Protein AF-A0AAU6MRV4-F1 (afdb_monomer_lite)

Structure (mmCIF, N/CA/C/O backbone):
data_AF-A0AAU6MRV4-F1
#
_entry.id   AF-A0AAU6MRV4-F1
#
loop_
_atom_site.group_PDB
_atom_site.id
_atom_site.type_symbol
_atom_site.label_atom_id
_atom_site.label_alt_id
_atom_site.label_comp_id
_atom_site.label_asym_id
_atom_site.label_entity_id
_atom_site.label_seq_id
_atom_site.pdbx_PDB_ins_code
_atom_site.Cartn_x
_atom_site.Cartn_y
_atom_site.Cartn_z
_atom_site.occupancy
_atom_site.B_iso_or_equiv
_atom_site.auth_seq_id
_atom_site.auth_comp_id
_atom_site.auth_asym_id
_atom_site.auth_atom_id
_atom_site.pdbx_PDB_model_num
ATOM 1 N N . MET A 1 1 ? -12.675 28.763 -22.706 1.00 46.94 1 MET A N 1
ATOM 2 C CA . MET A 1 1 ? -12.329 28.474 -24.109 1.00 46.94 1 MET A CA 1
ATOM 3 C C . MET A 1 1 ? -10.837 28.223 -24.123 1.00 46.94 1 MET A C 1
ATOM 5 O O . MET A 1 1 ? -10.094 29.161 -23.881 1.00 46.94 1 MET A O 1
ATOM 9 N N . LEU A 1 2 ? -10.417 26.966 -24.252 1.00 52.88 2 LEU A N 1
ATOM 10 C CA . LEU A 1 2 ? -9.002 26.625 -24.400 1.00 52.88 2 LEU A CA 1
ATOM 11 C C . LEU A 1 2 ? -8.751 26.420 -25.891 1.00 52.88 2 LEU A C 1
ATOM 13 O O . LEU A 1 2 ? -9.388 25.565 -26.510 1.00 52.88 2 LEU A O 1
ATOM 17 N N . VAL A 1 3 ? -7.886 27.256 -26.455 1.00 47.47 3 VAL A N 1
ATOM 18 C CA . VAL A 1 3 ? -7.463 27.164 -27.852 1.00 47.47 3 VAL A CA 1
ATOM 19 C C . VAL A 1 3 ? -6.048 26.619 -27.845 1.00 47.47 3 VAL A C 1
ATOM 21 O O . VAL A 1 3 ? -5.133 27.267 -27.344 1.00 47.47 3 VAL A O 1
ATOM 24 N N . GLU A 1 4 ? -5.883 25.417 -28.380 1.00 46.31 4 GLU A N 1
ATOM 25 C CA . GLU A 1 4 ? -4.567 24.845 -28.631 1.00 46.31 4 GLU A CA 1
ATOM 26 C C . GLU A 1 4 ? -4.216 25.108 -30.100 1.00 46.31 4 GLU A C 1
ATOM 28 O O . GLU A 1 4 ? -4.934 24.677 -31.010 1.00 46.31 4 GLU A O 1
ATOM 33 N N . GLN A 1 5 ? -3.140 25.864 -30.336 1.00 45.41 5 GLN A N 1
ATOM 34 C CA . GLN A 1 5 ? -2.561 26.023 -31.668 1.00 45.41 5 GLN A CA 1
ATOM 35 C C . GLN A 1 5 ? -1.514 24.938 -31.886 1.00 45.41 5 GLN A C 1
ATOM 37 O O . GLN A 1 5 ? -0.491 24.884 -31.205 1.00 45.41 5 GLN A O 1
ATOM 42 N N . THR A 1 6 ? -1.779 24.073 -32.858 1.00 56.31 6 THR A N 1
ATOM 43 C CA . THR A 1 6 ? -0.799 23.095 -33.334 1.00 56.31 6 THR A CA 1
ATOM 44 C C . THR A 1 6 ? 0.166 23.765 -34.318 1.00 56.31 6 THR A C 1
ATOM 46 O O . THR A 1 6 ? -0.200 24.744 -34.971 1.00 56.31 6 THR A O 1
ATOM 49 N N . ARG A 1 7 ? 1.408 23.260 -34.423 1.00 56.44 7 ARG A N 1
ATOM 50 C CA . ARG A 1 7 ? 2.467 23.828 -35.291 1.00 56.44 7 ARG A CA 1
ATOM 51 C C . ARG A 1 7 ? 2.079 23.926 -36.776 1.00 56.44 7 ARG A C 1
ATOM 53 O O . ARG A 1 7 ? 2.683 24.722 -37.482 1.00 56.44 7 ARG A O 1
ATOM 60 N N . ASP A 1 8 ? 1.039 23.208 -37.197 1.00 62.41 8 ASP A N 1
ATOM 61 C CA . ASP A 1 8 ? 0.511 23.201 -38.568 1.00 62.41 8 ASP A CA 1
ATOM 62 C C . ASP A 1 8 ? -0.623 24.226 -38.797 1.00 62.41 8 ASP A C 1
ATOM 64 O O . ASP A 1 8 ? -1.312 24.191 -39.812 1.00 62.41 8 ASP A O 1
ATOM 68 N N . GLY A 1 9 ? -0.864 25.144 -37.852 1.00 51.62 9 GLY A N 1
ATOM 69 C CA . GLY A 1 9 ? -1.835 26.238 -38.003 1.00 51.62 9 GLY A CA 1
ATOM 70 C C . GLY A 1 9 ? -3.298 25.857 -37.745 1.00 51.62 9 GLY A C 1
ATOM 71 O O . GLY A 1 9 ? -4.157 26.734 -37.657 1.00 51.62 9 GLY A O 1
ATOM 72 N N . THR A 1 10 ? -3.609 24.576 -37.539 1.00 50.84 10 THR A N 1
ATOM 73 C CA . THR A 1 10 ? -4.948 24.134 -37.126 1.00 50.84 10 THR A CA 1
ATOM 74 C C . THR A 1 10 ? -5.239 24.503 -35.669 1.00 50.84 10 THR A C 1
ATOM 76 O O . THR A 1 10 ? -4.602 23.989 -34.742 1.00 50.84 10 THR A O 1
ATOM 79 N N . GLN A 1 11 ? -6.234 25.374 -35.463 1.00 48.72 11 GLN A N 1
ATOM 80 C CA . GLN A 1 11 ? -6.797 25.684 -34.147 1.00 48.72 11 GLN A CA 1
ATOM 81 C C . GLN A 1 11 ? -7.823 24.622 -33.749 1.00 48.72 11 GLN A C 1
ATOM 83 O O . GLN A 1 11 ? -8.845 24.448 -34.414 1.00 48.72 11 GLN A O 1
ATOM 88 N N . ARG A 1 12 ? -7.569 23.923 -32.638 1.00 52.72 12 ARG A N 1
ATOM 89 C CA . ARG A 1 12 ? -8.570 23.064 -31.995 1.00 52.72 12 ARG A CA 1
ATOM 90 C C . ARG A 1 12 ? -9.149 23.791 -30.790 1.00 52.72 12 ARG A C 1
ATOM 92 O O . ARG A 1 12 ? -8.435 24.114 -29.841 1.00 52.72 12 ARG A O 1
ATOM 99 N N . THR A 1 13 ? -10.453 24.039 -30.843 1.00 51.22 13 THR A N 1
ATOM 100 C CA . THR A 1 13 ? -11.193 24.686 -29.757 1.00 51.22 13 THR A CA 1
ATOM 101 C C . THR A 1 13 ? -11.865 23.624 -28.908 1.00 51.22 13 THR A C 1
ATOM 103 O O . THR A 1 13 ? -12.789 22.946 -29.359 1.00 51.22 13 THR A O 1
ATOM 106 N N . TRP A 1 14 ? -11.415 23.498 -27.663 1.00 53.81 14 TRP A N 1
ATOM 107 C CA . TRP A 1 14 ? -12.009 22.578 -26.702 1.00 53.81 14 TRP A CA 1
ATOM 108 C C . TRP A 1 14 ? -12.974 23.322 -25.782 1.00 53.81 14 TRP A C 1
ATOM 110 O O . TRP A 1 14 ? -12.649 24.354 -25.178 1.00 53.81 14 TRP A O 1
ATOM 120 N N . TRP A 1 15 ? -14.179 22.768 -25.659 1.00 56.88 15 TRP A N 1
ATOM 121 C CA . TRP A 1 15 ? -15.221 23.272 -24.776 1.00 56.88 15 TRP A CA 1
ATOM 122 C C . TRP A 1 15 ? -15.292 22.393 -23.535 1.00 56.88 15 TRP A C 1
ATOM 124 O O . TRP A 1 15 ? -15.633 21.215 -23.603 1.00 56.88 15 TRP A O 1
ATOM 134 N N . LEU A 1 16 ? -14.960 22.978 -22.387 1.00 68.56 16 LEU A N 1
ATOM 135 C CA . LEU A 1 16 ? -15.128 22.337 -21.089 1.00 68.56 16 LEU A CA 1
ATOM 136 C C . LEU A 1 16 ? -16.469 22.763 -20.479 1.00 68.56 16 LEU A C 1
ATOM 138 O O . LEU A 1 16 ? -16.817 23.949 -20.548 1.00 68.56 16 LEU A O 1
ATOM 142 N N . PRO A 1 17 ? -17.213 21.843 -19.835 1.00 78.75 17 PRO A N 1
ATOM 143 C CA . PRO A 1 17 ? -18.402 22.206 -19.077 1.00 78.75 17 PRO A CA 1
ATOM 144 C C . PRO A 1 17 ? -18.075 23.289 -18.043 1.00 78.75 17 PRO A C 1
ATOM 146 O O . PRO A 1 17 ? -17.062 23.211 -17.348 1.00 78.75 17 PRO A O 1
ATOM 149 N N . ARG A 1 18 ? -18.950 24.291 -17.887 1.00 54.00 18 ARG A N 1
ATOM 150 C CA . ARG A 1 18 ? -18.700 25.456 -17.006 1.00 54.00 18 ARG A CA 1
ATOM 151 C C . ARG A 1 18 ? -18.408 25.071 -15.552 1.00 54.00 18 ARG A C 1
ATOM 153 O O . ARG A 1 18 ? -17.734 25.811 -14.846 1.00 54.00 18 ARG A O 1
ATOM 160 N N . ALA A 1 19 ? -18.919 23.930 -15.093 1.00 58.75 19 ALA A N 1
ATOM 161 C CA . ALA A 1 19 ? -18.609 23.393 -13.770 1.00 58.75 19 ALA A CA 1
ATOM 162 C C . ALA A 1 19 ? -17.137 22.963 -13.640 1.00 58.75 19 ALA A C 1
ATOM 164 O O . ALA A 1 19 ? -16.516 23.237 -12.620 1.00 58.75 19 ALA A O 1
ATOM 165 N N . VAL A 1 20 ? -16.569 22.360 -14.687 1.00 66.50 20 VAL A N 1
ATOM 166 C CA . VAL A 1 20 ? -15.160 21.941 -14.726 1.00 66.50 20 VAL A CA 1
ATOM 167 C C . VAL A 1 20 ? -14.243 23.157 -14.798 1.00 66.50 20 VAL A C 1
ATOM 169 O O . VAL A 1 20 ? -13.264 23.211 -14.068 1.00 66.50 20 VAL A O 1
ATOM 172 N N . VAL A 1 21 ? -14.596 24.166 -15.601 1.00 67.94 21 VAL A N 1
ATOM 173 C CA . VAL A 1 21 ? -13.842 25.433 -15.661 1.00 67.94 21 VAL A CA 1
ATOM 174 C C . VAL A 1 21 ? -13.798 26.100 -14.285 1.00 67.94 21 VAL A C 1
ATOM 176 O O . VAL A 1 21 ? -12.722 26.386 -13.781 1.00 67.94 21 VAL A O 1
ATOM 179 N N . ARG A 1 22 ? -14.950 26.225 -13.613 1.00 61.44 22 ARG A N 1
ATOM 180 C CA . ARG A 1 22 ? -15.014 26.783 -12.253 1.00 61.44 22 ARG A CA 1
ATOM 181 C C . ARG A 1 22 ? -14.191 25.990 -11.238 1.00 61.44 22 ARG A C 1
ATOM 183 O O . ARG A 1 22 ? -13.602 26.582 -10.343 1.00 61.44 22 ARG A O 1
ATOM 190 N N . LEU A 1 23 ? -14.152 24.664 -11.361 1.00 71.44 23 LEU A N 1
ATOM 191 C CA . LEU A 1 23 ? -13.337 23.815 -10.492 1.00 71.44 23 LEU A CA 1
ATOM 192 C C . LEU A 1 23 ? -11.835 24.076 -10.696 1.00 71.44 23 LEU A C 1
ATOM 194 O O . LEU A 1 23 ? -11.097 24.158 -9.716 1.00 71.44 23 LEU A O 1
ATOM 198 N N . LEU A 1 24 ? -11.397 24.224 -11.950 1.00 71.75 24 LEU A N 1
ATOM 199 C CA . LEU A 1 24 ? -10.005 24.523 -12.295 1.00 71.75 24 LEU A CA 1
ATOM 200 C C . LEU A 1 24 ? -9.603 25.932 -11.838 1.00 71.75 24 LEU A C 1
ATOM 202 O O . LEU A 1 24 ? -8.571 26.071 -11.188 1.00 71.75 24 LEU A O 1
ATOM 206 N N . ASP A 1 25 ? -10.458 26.934 -12.055 1.00 65.88 25 ASP A N 1
ATOM 207 C CA . ASP A 1 25 ? -10.216 28.312 -11.604 1.00 65.88 25 ASP A CA 1
ATOM 208 C C . ASP A 1 25 ? -10.060 28.381 -10.077 1.00 65.88 25 ASP A C 1
ATOM 210 O O . ASP A 1 25 ? -9.162 29.042 -9.555 1.00 65.88 25 ASP A O 1
ATOM 214 N N . VAL A 1 26 ? -10.911 27.662 -9.334 1.00 67.25 26 VAL A N 1
ATOM 215 C CA . VAL A 1 26 ? -10.835 27.593 -7.865 1.00 67.25 26 VAL A CA 1
ATOM 216 C C . VAL A 1 26 ? -9.550 26.899 -7.403 1.00 67.25 26 VAL A C 1
ATOM 218 O O . VAL A 1 26 ? -8.965 27.314 -6.397 1.00 67.25 26 VAL A O 1
ATOM 221 N N . ALA A 1 27 ? -9.093 25.871 -8.122 1.00 62.59 27 ALA A N 1
ATOM 222 C CA . ALA A 1 27 ? -7.846 25.175 -7.821 1.00 62.59 27 ALA A CA 1
ATOM 223 C C . ALA A 1 27 ? -6.619 26.077 -8.047 1.00 62.59 27 ALA A C 1
ATOM 225 O O . ALA A 1 27 ? -5.780 26.190 -7.153 1.00 62.59 27 ALA A O 1
ATOM 226 N N . GLU A 1 28 ? -6.558 26.793 -9.172 1.00 64.06 28 GLU A N 1
ATOM 227 C CA . GLU A 1 28 ? -5.480 27.743 -9.486 1.00 64.06 28 GLU A CA 1
ATOM 228 C C . GLU A 1 28 ? -5.444 28.917 -8.487 1.00 64.06 28 GLU A C 1
ATOM 230 O O . GLU A 1 28 ? -4.381 29.328 -8.000 1.00 64.06 28 GLU A O 1
ATOM 235 N N . HIS A 1 29 ? -6.618 29.416 -8.082 1.00 50.03 29 HIS A N 1
ATOM 236 C CA . HIS A 1 29 ? -6.728 30.440 -7.039 1.00 50.03 29 HIS A CA 1
ATOM 237 C C . HIS A 1 29 ? -6.273 29.943 -5.663 1.00 50.03 29 HIS A C 1
ATOM 239 O O . HIS A 1 29 ? -5.751 30.717 -4.852 1.00 50.03 29 HIS A O 1
ATOM 245 N N . ALA A 1 30 ? -6.498 28.667 -5.349 1.00 57.00 30 ALA A N 1
ATOM 246 C CA . ALA A 1 30 ? -5.968 28.068 -4.136 1.00 57.00 30 ALA A CA 1
ATOM 247 C C . ALA A 1 30 ? -4.438 27.997 -4.215 1.00 57.00 30 ALA A C 1
ATOM 249 O O . ALA A 1 30 ? -3.774 28.552 -3.346 1.00 57.00 30 ALA A O 1
ATOM 250 N N . GLU A 1 31 ? -3.873 27.439 -5.281 1.00 60.38 31 GLU A N 1
ATOM 251 C CA . GLU A 1 31 ? -2.421 27.301 -5.453 1.00 60.38 31 GLU A CA 1
ATOM 252 C C . GLU A 1 31 ? -1.680 28.648 -5.364 1.00 60.38 31 GLU A C 1
ATOM 254 O O . GLU A 1 31 ? -0.710 28.792 -4.614 1.00 60.38 31 GLU A O 1
ATOM 259 N N . THR A 1 32 ? -2.211 29.689 -6.007 1.00 55.88 32 THR A N 1
ATOM 260 C CA . THR A 1 32 ? -1.638 31.044 -5.955 1.00 55.88 32 THR A CA 1
ATOM 261 C C . THR A 1 32 ? -1.618 31.619 -4.534 1.00 55.88 32 THR A C 1
ATOM 263 O O . THR A 1 32 ? -0.639 32.252 -4.123 1.00 55.88 32 THR A O 1
ATOM 266 N N . ARG A 1 33 ? -2.678 31.393 -3.745 1.00 57.34 33 ARG A N 1
ATOM 267 C CA . ARG A 1 33 ? -2.730 31.838 -2.341 1.00 57.34 33 ARG A CA 1
ATOM 268 C C . ARG A 1 33 ? -1.716 31.101 -1.473 1.00 57.34 33 ARG A C 1
ATOM 270 O O . ARG A 1 33 ? -1.087 31.727 -0.622 1.00 57.34 33 ARG A O 1
ATOM 277 N N . TRP A 1 34 ? -1.522 29.807 -1.712 1.00 53.44 34 TRP A N 1
ATOM 278 C CA . TRP A 1 34 ? -0.545 28.999 -0.983 1.00 53.44 34 TRP A CA 1
ATOM 279 C C . TRP A 1 34 ? 0.890 29.451 -1.270 1.00 53.44 34 TRP A C 1
ATOM 281 O O . TRP A 1 34 ? 1.667 29.641 -0.336 1.00 53.44 34 TRP A O 1
ATOM 291 N N . LEU A 1 35 ? 1.222 29.726 -2.534 1.00 57.12 35 LEU A N 1
ATOM 292 C CA . LEU A 1 35 ? 2.545 30.227 -2.919 1.00 57.12 35 LEU A CA 1
ATOM 293 C C . LEU A 1 35 ? 2.846 31.613 -2.332 1.00 57.12 35 LEU A C 1
ATOM 295 O O . LEU A 1 35 ? 3.975 31.872 -1.916 1.00 57.12 35 LEU A O 1
ATOM 299 N N . ARG A 1 36 ? 1.848 32.502 -2.252 1.00 53.56 36 ARG A N 1
ATOM 300 C CA . ARG A 1 36 ? 2.008 33.813 -1.599 1.00 53.56 36 ARG A CA 1
ATOM 301 C C . ARG A 1 36 ? 2.220 33.676 -0.092 1.00 53.56 36 ARG A C 1
ATOM 303 O O . ARG A 1 36 ? 3.123 34.316 0.435 1.00 53.56 36 ARG A O 1
ATOM 310 N N . ALA A 1 37 ? 1.453 32.810 0.573 1.00 54.47 37 ALA A N 1
ATOM 311 C CA . ALA A 1 37 ? 1.588 32.549 2.008 1.00 54.47 37 ALA A CA 1
ATOM 312 C C . ALA A 1 37 ? 2.931 31.891 2.378 1.00 54.47 37 ALA A C 1
ATOM 314 O O . ALA A 1 37 ? 3.476 32.148 3.451 1.00 54.47 37 ALA A O 1
ATOM 315 N N . ALA A 1 38 ? 3.488 31.058 1.495 1.00 51.91 38 ALA A N 1
ATOM 316 C CA . ALA A 1 38 ? 4.811 30.468 1.682 1.00 51.91 38 ALA A CA 1
ATOM 317 C C . ALA A 1 38 ? 5.929 31.525 1.611 1.00 51.91 38 ALA A C 1
ATOM 319 O O . ALA A 1 38 ? 6.829 31.523 2.451 1.00 51.91 38 ALA A O 1
ATOM 320 N N . ARG A 1 39 ? 5.839 32.476 0.669 1.00 51.34 39 ARG A N 1
ATOM 321 C CA . ARG A 1 39 ? 6.825 33.564 0.529 1.00 51.34 39 ARG A CA 1
ATOM 322 C C . ARG A 1 39 ? 6.802 34.541 1.703 1.00 51.34 39 ARG A C 1
ATOM 324 O O . ARG A 1 39 ? 7.863 34.959 2.154 1.00 51.34 39 ARG A O 1
ATOM 331 N N . THR A 1 40 ? 5.627 34.873 2.243 1.00 49.62 40 THR A N 1
ATOM 332 C CA . THR A 1 40 ? 5.535 35.735 3.436 1.00 49.62 40 THR A CA 1
ATOM 333 C C . THR A 1 40 ? 6.107 35.075 4.689 1.00 49.62 40 THR A C 1
ATOM 335 O O . THR A 1 40 ? 6.695 35.772 5.507 1.00 49.62 40 THR A O 1
ATOM 338 N N . ARG A 1 41 ? 6.031 33.743 4.825 1.00 48.81 41 ARG A N 1
ATOM 339 C CA . ARG A 1 41 ? 6.667 33.017 5.943 1.00 48.81 41 ARG A CA 1
ATOM 340 C C . ARG A 1 41 ? 8.195 32.983 5.859 1.00 48.81 41 ARG A C 1
ATOM 342 O O . ARG A 1 41 ? 8.848 32.998 6.894 1.00 48.81 41 ARG A O 1
ATOM 349 N N . GLN A 1 42 ? 8.767 32.976 4.654 1.00 45.28 42 GLN A N 1
ATOM 350 C CA . GLN A 1 42 ? 10.222 33.031 4.452 1.00 45.28 42 GLN A CA 1
ATOM 351 C C . GLN A 1 42 ? 10.822 34.401 4.804 1.00 45.28 42 GLN A C 1
ATOM 353 O O . GLN A 1 42 ? 11.946 34.462 5.293 1.00 45.28 42 GLN A O 1
ATOM 358 N N . ALA A 1 43 ? 10.068 35.489 4.622 1.00 43.59 43 ALA A N 1
ATOM 359 C CA . ALA A 1 43 ? 10.516 36.838 4.973 1.00 43.59 43 ALA A CA 1
ATOM 360 C C . ALA A 1 43 ? 10.565 37.092 6.495 1.00 43.59 43 ALA A C 1
ATOM 362 O O . ALA A 1 43 ? 11.327 37.938 6.950 1.00 43.59 43 ALA A O 1
ATOM 363 N N . SER A 1 44 ? 9.786 36.351 7.292 1.00 43.12 44 SER A N 1
ATOM 364 C CA . SER A 1 44 ? 9.715 36.523 8.753 1.00 43.12 44 SER A CA 1
ATOM 365 C C . SER A 1 44 ? 10.745 35.702 9.546 1.00 43.12 44 SER A C 1
ATOM 367 O O . SER A 1 44 ? 10.812 35.848 10.760 1.00 43.12 44 SER A O 1
ATOM 369 N N . ALA A 1 45 ? 11.538 34.844 8.892 1.00 43.31 45 ALA A N 1
ATOM 370 C CA . ALA A 1 45 ? 12.462 33.908 9.548 1.00 43.31 45 ALA A CA 1
ATOM 371 C C . ALA A 1 45 ? 13.919 34.411 9.666 1.00 43.31 45 ALA A C 1
ATOM 373 O O . ALA A 1 45 ? 14.778 33.678 10.148 1.00 43.31 45 ALA A O 1
ATOM 374 N N . VAL A 1 46 ? 14.217 35.644 9.239 1.00 37.94 46 VAL A N 1
ATOM 375 C CA . VAL A 1 46 ? 15.575 36.226 9.260 1.00 37.94 46 VAL A CA 1
ATOM 376 C C . VAL A 1 46 ? 15.682 37.304 10.339 1.00 37.94 46 VAL A C 1
ATOM 378 O O . VAL A 1 46 ? 16.015 38.438 10.038 1.00 37.94 46 VAL A O 1
ATOM 381 N N . VAL A 1 47 ? 15.380 36.991 11.601 1.00 38.34 47 VAL A N 1
ATOM 382 C CA . VAL A 1 47 ? 15.872 37.785 12.743 1.00 38.34 47 VAL A CA 1
ATOM 383 C C . VAL A 1 47 ? 16.041 36.865 13.958 1.00 38.34 47 VAL A C 1
ATOM 385 O O . VAL A 1 47 ? 15.094 36.202 14.376 1.00 38.34 47 VAL A O 1
ATOM 388 N N . THR A 1 48 ? 17.237 36.926 14.556 1.00 31.12 48 THR A N 1
ATOM 389 C CA . THR A 1 48 ? 17.666 36.470 15.901 1.00 31.12 48 THR A CA 1
ATOM 390 C C . THR A 1 48 ? 18.109 35.009 16.129 1.00 31.12 48 THR A C 1
ATOM 392 O O . THR A 1 48 ? 17.324 34.133 16.472 1.00 31.12 48 THR A O 1
ATOM 395 N N . GLU A 1 49 ? 19.432 34.812 16.071 1.00 32.16 49 GLU A N 1
ATOM 396 C CA . GLU A 1 49 ? 20.250 34.024 17.027 1.00 32.16 49 GLU A CA 1
ATOM 397 C C . GLU A 1 49 ? 20.951 35.034 17.995 1.00 32.16 49 GLU A C 1
ATOM 399 O O . GLU A 1 49 ? 20.867 36.226 17.667 1.00 32.16 49 GLU A O 1
ATOM 404 N N . PRO A 1 50 ? 21.671 34.699 19.111 1.00 38.31 50 PRO A N 1
ATOM 405 C CA . PRO A 1 50 ? 22.376 33.445 19.481 1.00 38.31 50 PRO A CA 1
ATOM 406 C C . PRO A 1 50 ? 22.308 33.127 21.030 1.00 38.31 50 PRO A C 1
ATOM 408 O O . PRO A 1 50 ? 21.317 33.491 21.658 1.00 38.31 50 PRO A O 1
ATOM 411 N N . PRO A 1 51 ? 23.319 32.532 21.724 1.00 43.72 51 PRO A N 1
ATOM 412 C CA . PRO A 1 51 ? 23.624 31.092 21.849 1.00 43.72 51 PRO A CA 1
ATOM 413 C C . PRO A 1 51 ? 23.785 30.614 23.326 1.00 43.72 51 PRO A C 1
ATOM 415 O O . PRO A 1 51 ? 23.791 31.437 24.237 1.00 43.72 51 PRO A O 1
ATOM 418 N N . SER A 1 52 ? 24.002 29.302 23.574 1.00 29.00 52 SER A N 1
ATOM 419 C CA . SER A 1 52 ? 25.024 28.750 24.517 1.00 29.00 52 SER A CA 1
ATOM 420 C C . SER A 1 52 ? 24.894 27.230 24.782 1.00 29.00 52 SER A C 1
ATOM 422 O O . SER A 1 52 ? 23.854 26.725 25.191 1.00 29.00 52 SER A O 1
ATOM 424 N N . ARG A 1 53 ? 26.014 26.511 24.637 1.00 28.20 53 ARG A N 1
ATOM 425 C CA . ARG A 1 53 ? 26.400 25.243 25.314 1.00 28.20 53 ARG A CA 1
ATOM 426 C C . ARG A 1 53 ? 27.665 25.558 26.162 1.00 28.20 53 ARG A C 1
ATOM 428 O O . ARG A 1 53 ? 28.167 26.666 25.972 1.00 28.20 53 ARG A O 1
ATOM 435 N N . PRO A 1 54 ? 28.291 24.661 26.975 1.00 45.50 54 PRO A N 1
ATOM 436 C CA . PRO A 1 54 ? 28.022 23.232 27.272 1.00 45.50 54 PRO A CA 1
ATOM 437 C C . PRO A 1 54 ? 28.184 22.817 28.770 1.00 45.50 54 PRO A C 1
ATOM 439 O O . PRO A 1 54 ? 28.819 23.523 29.547 1.00 45.50 54 PRO A O 1
ATOM 442 N N . ARG A 1 55 ? 27.797 21.580 29.150 1.00 26.42 55 ARG A N 1
ATOM 443 C CA . ARG A 1 55 ? 28.684 20.697 29.955 1.00 26.42 55 ARG A CA 1
ATOM 444 C C . ARG A 1 55 ? 28.262 19.220 29.970 1.00 26.42 55 ARG A C 1
ATOM 446 O O . ARG A 1 55 ? 27.084 18.895 29.995 1.00 26.42 55 ARG A O 1
ATOM 453 N N . GLN A 1 56 ? 29.280 18.361 29.936 1.00 32.41 56 GLN A N 1
ATOM 454 C CA . GLN A 1 56 ? 29.261 16.895 29.986 1.00 32.41 56 GLN A CA 1
ATOM 455 C C . GLN A 1 56 ? 29.166 16.360 31.426 1.00 32.41 56 GLN A C 1
ATOM 457 O O . GLN A 1 56 ? 29.712 16.985 32.334 1.00 32.41 56 GLN A O 1
ATOM 462 N N . ALA A 1 57 ? 28.639 15.140 31.591 1.00 28.02 57 ALA A N 1
ATOM 463 C CA . ALA A 1 57 ? 29.104 14.165 32.585 1.00 28.02 57 ALA A CA 1
ATOM 464 C C . ALA A 1 57 ? 28.821 12.729 32.090 1.00 28.02 57 ALA A C 1
ATOM 466 O O . ALA A 1 57 ? 27.790 12.479 31.469 1.00 28.02 57 ALA A O 1
ATOM 467 N N . ARG A 1 58 ? 29.792 11.836 32.315 1.00 31.23 58 ARG A N 1
ATOM 468 C CA . ARG A 1 58 ? 29.867 10.428 31.890 1.00 31.23 58 ARG A CA 1
ATOM 469 C C . ARG A 1 58 ? 29.225 9.465 32.904 1.00 31.23 58 ARG A C 1
ATOM 471 O O . ARG A 1 58 ? 29.169 9.766 34.089 1.00 31.23 58 ARG A O 1
ATOM 478 N N . ASP A 1 59 ? 28.835 8.317 32.352 1.00 33.94 59 ASP A N 1
ATOM 479 C CA . ASP A 1 59 ? 28.452 6.994 32.877 1.00 33.94 59 ASP A CA 1
ATOM 480 C C . ASP A 1 59 ? 28.830 6.596 34.319 1.00 33.94 59 ASP A C 1
ATOM 482 O O . ASP A 1 59 ? 29.972 6.783 34.734 1.00 33.94 59 ASP A O 1
ATOM 486 N N . ALA A 1 60 ? 27.913 5.885 35.001 1.00 29.94 60 ALA A N 1
ATOM 487 C CA . ALA A 1 60 ? 28.101 4.487 35.438 1.00 29.94 60 ALA A CA 1
ATOM 488 C C . ALA A 1 60 ? 26.871 3.920 36.193 1.00 29.94 60 ALA A C 1
ATOM 490 O O . ALA A 1 60 ? 26.447 4.461 37.206 1.00 29.94 60 ALA A O 1
ATOM 491 N N . ASP A 1 61 ? 26.401 2.775 35.688 1.00 29.55 61 ASP A N 1
ATOM 492 C CA . ASP A 1 61 ? 25.925 1.573 36.395 1.00 29.55 61 ASP A CA 1
ATOM 493 C C . ASP A 1 61 ? 24.629 1.550 37.244 1.00 29.55 61 ASP A C 1
ATOM 495 O O . ASP A 1 61 ? 24.301 2.435 38.026 1.00 29.55 61 ASP A O 1
ATOM 499 N N . GLY A 1 62 ? 23.948 0.402 37.132 1.00 29.66 62 GLY A N 1
ATOM 500 C CA . GLY A 1 62 ? 23.064 -0.148 38.155 1.00 29.66 62 GLY A CA 1
ATOM 501 C C . GLY A 1 62 ? 21.589 0.252 38.097 1.00 29.66 62 GLY A C 1
ATOM 502 O O . GLY A 1 62 ? 21.192 1.280 38.631 1.00 29.66 62 GLY A O 1
ATOM 503 N N . ARG A 1 63 ? 20.733 -0.655 37.601 1.00 33.19 63 ARG A N 1
ATOM 504 C CA . ARG A 1 63 ? 19.790 -1.428 38.448 1.00 33.19 63 ARG A CA 1
ATOM 505 C C . ARG A 1 63 ? 18.754 -2.154 37.586 1.00 33.19 63 ARG A C 1
ATOM 507 O O . ARG A 1 63 ? 17.882 -1.547 36.972 1.00 33.19 63 ARG A O 1
ATOM 514 N N . ARG A 1 64 ? 18.834 -3.490 37.605 1.00 39.88 64 ARG A N 1
ATOM 515 C CA . ARG A 1 64 ? 17.758 -4.405 37.203 1.00 39.88 64 ARG A CA 1
ATOM 516 C C . ARG A 1 64 ? 16.456 -3.995 37.894 1.00 39.88 64 ARG A C 1
ATOM 518 O O . ARG A 1 64 ? 16.370 -4.052 39.119 1.00 39.88 64 ARG A O 1
ATOM 525 N N . THR A 1 65 ? 15.444 -3.639 37.118 1.00 31.27 65 THR A N 1
ATOM 526 C CA . THR A 1 65 ? 14.068 -3.508 37.591 1.00 31.27 65 THR A CA 1
ATOM 527 C C . THR A 1 65 ? 13.365 -4.849 37.428 1.00 31.27 65 THR A C 1
ATOM 529 O O . THR A 1 65 ? 12.838 -5.190 36.374 1.00 31.27 65 THR A O 1
ATOM 532 N N . THR A 1 66 ? 13.366 -5.631 38.505 1.00 42.19 66 THR A N 1
ATOM 533 C CA . THR A 1 66 ? 12.275 -6.561 38.786 1.00 42.19 66 THR A CA 1
ATOM 534 C C . THR A 1 66 ? 11.008 -5.737 38.997 1.00 42.19 66 THR A C 1
ATOM 536 O O . THR A 1 66 ? 11.000 -4.780 39.772 1.00 42.19 66 THR A O 1
ATOM 539 N N . SER A 1 67 ? 9.927 -6.071 38.301 1.00 39.66 67 SER A N 1
ATOM 540 C CA . SER A 1 67 ? 8.590 -5.588 38.646 1.00 39.66 67 SER A CA 1
ATOM 541 C C . SER A 1 67 ? 7.533 -6.612 38.232 1.00 39.66 67 SER A C 1
ATOM 543 O O . SER A 1 67 ? 7.773 -7.387 37.307 1.00 39.66 67 SER A O 1
ATOM 545 N N . PRO A 1 68 ? 6.428 -6.676 38.990 1.00 45.59 68 PRO A N 1
ATOM 546 C CA . PRO A 1 68 ? 5.743 -7.921 39.308 1.00 45.59 68 PRO A CA 1
ATOM 547 C C . PRO A 1 68 ? 4.697 -8.297 38.258 1.00 45.59 68 PRO A C 1
ATOM 549 O O . PRO A 1 68 ? 4.063 -7.431 37.654 1.00 45.59 68 PRO A O 1
ATOM 552 N N . GLU A 1 69 ? 4.496 -9.603 38.082 1.00 42.34 69 GLU A N 1
ATOM 553 C CA . GLU A 1 69 ? 3.372 -10.187 37.350 1.00 42.34 69 GLU A CA 1
ATOM 554 C C . GLU A 1 69 ? 2.051 -9.748 37.995 1.00 42.34 69 GLU A C 1
ATOM 556 O O . GLU A 1 69 ? 1.560 -10.334 38.957 1.00 42.34 69 GLU A O 1
ATOM 561 N N . GLY A 1 70 ? 1.478 -8.669 37.464 1.00 36.81 70 GLY A N 1
ATOM 562 C CA . GLY A 1 70 ? 0.047 -8.419 37.563 1.00 36.81 70 GLY A CA 1
ATOM 563 C C . GLY A 1 70 ? -0.707 -9.387 36.644 1.00 36.81 70 GLY A C 1
ATOM 564 O O . GLY A 1 70 ? -0.133 -9.853 35.655 1.00 36.81 70 GLY A O 1
ATOM 565 N N . PRO A 1 71 ? -1.985 -9.692 36.933 1.00 42.34 71 PRO A N 1
ATOM 566 C CA . PRO A 1 71 ? -2.779 -10.586 36.103 1.00 42.34 71 PRO A CA 1
ATOM 567 C C . PRO A 1 71 ? -2.769 -10.051 34.672 1.00 42.34 71 PRO A C 1
ATOM 569 O O . PRO A 1 71 ? -3.139 -8.899 34.428 1.00 42.34 71 PRO A O 1
ATOM 572 N N . THR A 1 72 ? -2.296 -10.869 33.736 1.00 51.81 72 THR A N 1
ATOM 573 C CA . THR A 1 72 ? -2.301 -10.583 32.304 1.00 51.81 72 THR A CA 1
ATOM 574 C C . THR A 1 72 ? -3.749 -10.431 31.861 1.00 51.81 72 THR A C 1
ATOM 576 O O . THR A 1 72 ? -4.406 -11.391 31.467 1.00 51.81 72 THR A O 1
ATOM 579 N N . ALA A 1 73 ? -4.279 -9.211 31.975 1.00 60.62 73 ALA A N 1
ATOM 580 C CA . ALA A 1 73 ? -5.576 -8.859 31.433 1.00 60.62 73 ALA A CA 1
ATOM 581 C C . ALA A 1 73 ? -5.584 -9.313 29.973 1.00 60.62 73 ALA A C 1
ATOM 583 O O . ALA A 1 73 ? -4.767 -8.860 29.167 1.00 60.62 73 ALA A O 1
ATOM 584 N N . SER A 1 74 ? -6.449 -10.278 29.663 1.00 77.31 74 SER A N 1
ATOM 585 C CA . SER A 1 74 ? -6.535 -10.868 28.335 1.00 77.31 74 SER A CA 1
ATOM 586 C C . SER A 1 74 ? -6.753 -9.751 27.318 1.00 77.31 74 SER A C 1
ATOM 588 O O . SER A 1 74 ? -7.755 -9.034 27.388 1.00 77.31 74 SER A O 1
ATOM 590 N N . LEU A 1 75 ? -5.803 -9.581 26.397 1.00 88.12 75 LEU A N 1
ATOM 591 C CA . LEU A 1 75 ? -5.876 -8.542 25.375 1.00 88.12 75 LEU A CA 1
ATOM 592 C C . LEU A 1 75 ? -7.115 -8.760 24.506 1.00 88.12 75 LEU A C 1
ATOM 594 O O . LEU A 1 75 ? -7.324 -9.846 23.963 1.00 88.12 75 LEU A O 1
ATOM 598 N N . ARG A 1 76 ? -7.936 -7.720 24.348 1.00 93.62 76 ARG A N 1
ATOM 599 C CA . ARG A 1 76 ? -9.177 -7.813 23.575 1.00 93.62 76 ARG A CA 1
ATOM 600 C C . ARG A 1 76 ? -8.866 -7.858 22.070 1.00 93.62 76 ARG A C 1
ATOM 602 O O . ARG A 1 76 ? -8.182 -6.958 21.577 1.00 93.62 76 ARG A O 1
ATOM 609 N N . PRO A 1 77 ? -9.403 -8.817 21.294 1.00 94.00 77 PRO A N 1
ATOM 610 C CA . PRO A 1 77 ? -9.334 -8.763 19.834 1.00 94.00 77 PRO A CA 1
ATOM 611 C C . PRO A 1 77 ? -10.032 -7.512 19.278 1.00 94.00 77 PRO A C 1
ATOM 613 O O . PRO A 1 77 ? -11.101 -7.132 19.753 1.00 94.00 77 PRO A O 1
ATOM 616 N N . TYR A 1 78 ? -9.445 -6.877 18.262 1.00 93.56 78 TYR A N 1
ATOM 617 C CA . TYR A 1 78 ? -10.067 -5.743 17.573 1.00 93.56 78 TYR A CA 1
ATOM 618 C C . TYR A 1 78 ? -11.104 -6.227 16.548 1.00 93.56 78 TYR A C 1
ATOM 620 O O . TYR A 1 78 ? -10.750 -6.870 15.557 1.00 93.56 78 TYR A O 1
ATOM 628 N N . ASN A 1 79 ? -12.370 -5.866 16.758 1.00 91.25 79 ASN A N 1
ATOM 629 C CA . ASN A 1 79 ? -13.528 -6.255 15.950 1.00 91.25 79 ASN A CA 1
ATOM 630 C C . ASN A 1 79 ? -14.132 -5.063 15.189 1.00 91.25 79 ASN A C 1
ATOM 632 O O . ASN A 1 79 ? -15.345 -4.990 15.009 1.00 91.25 79 ASN A O 1
ATOM 636 N N . LYS A 1 80 ? -13.278 -4.150 14.699 1.00 90.12 80 LYS A N 1
ATOM 637 C CA . LYS A 1 80 ? -13.657 -2.981 13.875 1.00 90.12 80 LYS A CA 1
ATOM 638 C C . LYS A 1 80 ? -14.404 -1.876 14.631 1.00 90.12 80 LYS A C 1
ATOM 640 O O . LYS A 1 80 ? -15.093 -1.064 14.027 1.00 90.12 80 LYS A O 1
ATOM 645 N N . GLU A 1 81 ? -14.206 -1.774 15.941 1.00 92.62 81 GLU A N 1
ATOM 646 C CA . GLU A 1 81 ? -14.872 -0.782 16.796 1.00 92.62 81 GLU A CA 1
ATOM 647 C C . GLU A 1 81 ? -14.576 0.679 16.410 1.00 92.62 81 GLU A C 1
ATOM 649 O O . GLU A 1 81 ? -15.282 1.585 16.846 1.00 92.62 81 GLU A O 1
ATOM 654 N N . LEU A 1 82 ? -13.521 0.920 15.625 1.00 90.31 82 LEU A N 1
ATOM 655 C CA . LEU A 1 82 ? -13.098 2.249 15.173 1.00 90.31 82 LEU A CA 1
ATOM 656 C C . LEU A 1 82 ? -13.269 2.438 13.656 1.00 90.31 82 LEU A C 1
ATOM 658 O O . LEU A 1 82 ? -12.716 3.379 13.089 1.00 90.31 82 LEU A O 1
ATOM 662 N N . GLU A 1 83 ? -14.003 1.550 12.981 1.00 86.88 83 GLU A N 1
ATOM 663 C CA . GLU A 1 83 ? -14.242 1.654 11.541 1.00 86.88 83 GLU A CA 1
ATOM 664 C C . GLU A 1 83 ? -14.944 2.974 11.178 1.00 86.88 83 GLU A C 1
ATOM 666 O O . GLU A 1 83 ? -15.837 3.448 11.879 1.00 86.88 83 GLU A O 1
ATOM 671 N N . GLY A 1 84 ? -14.488 3.608 10.094 1.00 83.31 84 GLY A N 1
ATOM 672 C CA . GLY A 1 84 ? -15.014 4.893 9.619 1.00 83.31 84 GLY A CA 1
ATOM 673 C C . GLY A 1 84 ? -14.598 6.116 10.446 1.00 83.31 84 GLY A C 1
ATOM 674 O O . GLY A 1 84 ? -14.848 7.244 10.026 1.00 83.31 84 GLY A O 1
ATOM 675 N N . GLN A 1 85 ? -13.917 5.935 11.582 1.00 89.25 85 GLN A N 1
ATOM 676 C CA . GLN A 1 85 ? -13.455 7.050 12.407 1.00 89.25 85 GLN A CA 1
ATOM 677 C C . GLN A 1 85 ? -12.196 7.695 11.822 1.00 89.25 85 GLN A C 1
ATOM 679 O O . GLN A 1 85 ? -11.276 7.016 11.358 1.00 89.25 85 GLN A O 1
ATOM 684 N N . LEU A 1 86 ? -12.128 9.026 11.878 1.00 87.88 86 LEU A N 1
ATOM 685 C CA . LEU A 1 86 ? -10.939 9.774 11.478 1.00 87.88 86 LEU A CA 1
ATOM 686 C C . LEU A 1 86 ? -9.883 9.742 12.579 1.00 87.88 86 LEU A C 1
ATOM 688 O O . LEU A 1 86 ? -10.166 10.013 13.749 1.00 87.88 86 LEU A O 1
ATOM 692 N N . TYR A 1 87 ? -8.640 9.492 12.178 1.00 89.25 87 TYR A N 1
ATOM 693 C CA . TYR A 1 87 ? -7.504 9.493 13.089 1.00 89.25 87 TYR A CA 1
ATOM 694 C C . TYR A 1 87 ? -7.339 10.838 13.795 1.00 89.25 87 TYR A C 1
ATOM 696 O O . TYR A 1 87 ? -7.173 10.861 15.008 1.00 89.25 87 TYR A O 1
ATOM 704 N N . SER A 1 88 ? -7.482 11.953 13.074 1.00 87.31 88 SER A N 1
ATOM 705 C CA . SER A 1 88 ? -7.341 13.308 13.628 1.00 87.31 88 SER A CA 1
ATOM 706 C C . SER A 1 88 ? -8.356 13.642 14.726 1.00 87.31 88 SER A C 1
ATOM 708 O O . SER A 1 88 ? -8.073 14.453 15.605 1.00 87.31 88 SER A O 1
ATOM 710 N N . VAL A 1 89 ? -9.535 13.016 14.700 1.00 87.44 89 VAL A N 1
ATOM 711 C CA . VAL A 1 89 ? -10.557 13.177 15.744 1.00 87.44 89 VAL A CA 1
ATOM 712 C C . VAL A 1 89 ? -10.190 12.346 16.972 1.00 87.44 89 VAL A C 1
ATOM 714 O O . VAL A 1 89 ? -10.292 12.819 18.103 1.00 87.44 89 VAL A O 1
ATOM 717 N N . LEU A 1 90 ? -9.736 11.109 16.761 1.00 87.12 90 LEU A N 1
ATOM 718 C CA . LEU A 1 90 ? -9.393 10.193 17.846 1.00 87.12 90 LEU A CA 1
ATOM 719 C C . LEU A 1 90 ? -8.062 10.537 18.522 1.00 87.12 90 LEU A C 1
ATOM 721 O O . LEU A 1 90 ? -7.950 10.382 19.738 1.00 87.12 90 LEU A O 1
ATOM 725 N N . SER A 1 91 ? -7.075 11.035 17.779 1.00 84.81 91 SER A N 1
ATOM 726 C CA . SER A 1 91 ? -5.758 11.401 18.310 1.00 84.81 91 SER A CA 1
ATOM 727 C C . SER A 1 91 ? -5.831 12.570 19.293 1.00 84.81 91 SER A C 1
ATOM 729 O O . SER A 1 91 ? -5.085 12.599 20.266 1.00 84.81 91 SER A O 1
ATOM 731 N N . ARG A 1 92 ? -6.784 13.490 19.097 1.00 87.12 92 ARG A N 1
ATOM 732 C CA . ARG A 1 92 ? -7.035 14.635 19.989 1.00 87.12 92 ARG A CA 1
ATOM 733 C C . ARG A 1 92 ? -7.851 14.271 21.232 1.00 87.12 92 ARG A C 1
ATOM 735 O O . ARG A 1 92 ? -7.989 15.089 22.137 1.00 87.12 92 ARG A O 1
ATOM 742 N N . LYS A 1 93 ? -8.425 13.065 21.290 1.00 87.12 93 LYS A N 1
ATOM 743 C CA . LYS A 1 93 ? -9.272 12.637 22.405 1.00 87.12 93 LYS A CA 1
ATOM 744 C C . LYS A 1 93 ? -8.419 12.148 23.574 1.00 87.12 93 LYS A C 1
ATOM 746 O O . LYS A 1 93 ? -7.634 11.207 23.450 1.00 87.12 93 LYS A O 1
ATOM 751 N N . THR A 1 94 ? -8.626 12.744 24.744 1.00 86.06 94 THR A N 1
ATOM 752 C CA . THR A 1 94 ? -7.928 12.350 25.970 1.00 86.06 94 THR A CA 1
ATOM 753 C C . THR A 1 94 ? -8.172 10.873 26.292 1.00 86.06 94 THR A C 1
AT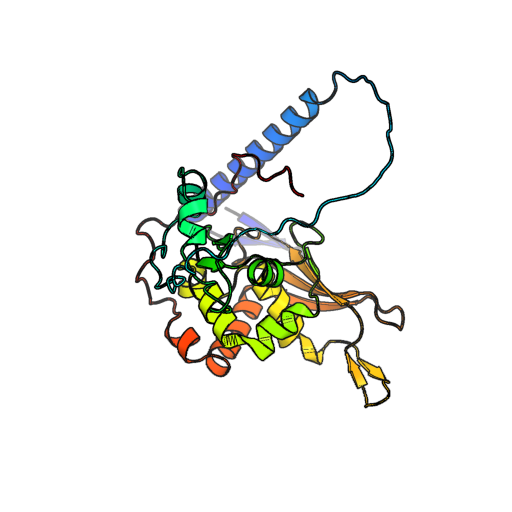OM 755 O O . THR A 1 94 ? -9.302 10.377 26.257 1.00 86.06 94 THR A O 1
ATOM 758 N N . GLY A 1 95 ? -7.096 10.151 26.609 1.00 83.50 95 GLY A N 1
ATOM 759 C CA . GLY A 1 95 ? -7.151 8.735 26.973 1.00 83.50 95 GLY A CA 1
ATOM 760 C C . GLY A 1 95 ? -7.196 7.753 25.797 1.00 83.50 95 GLY A C 1
ATOM 761 O O . GLY A 1 95 ? -7.323 6.553 26.045 1.00 83.50 95 GLY A O 1
ATOM 762 N N . THR A 1 96 ? -7.059 8.200 24.542 1.00 83.00 96 THR A N 1
ATOM 763 C CA . THR A 1 96 ? -6.972 7.298 23.376 1.00 83.00 96 THR A CA 1
ATOM 764 C C . THR A 1 96 ? -5.832 6.289 23.518 1.00 83.00 96 THR A C 1
ATOM 766 O O . THR A 1 96 ? -6.071 5.097 23.344 1.00 83.00 96 THR A O 1
ATOM 769 N N . SER A 1 97 ? -4.639 6.708 23.951 1.00 78.56 97 SER A N 1
ATOM 770 C CA . SER A 1 97 ? -3.494 5.802 24.150 1.00 78.56 97 SER A CA 1
ATOM 771 C C . SER A 1 97 ? -3.790 4.681 25.156 1.00 78.56 97 SER A C 1
ATOM 773 O O . SER A 1 97 ? -3.419 3.532 24.935 1.00 78.56 97 SER A O 1
ATOM 775 N N . ARG A 1 98 ? -4.537 4.983 26.230 1.00 83.25 98 ARG A N 1
ATOM 776 C CA . ARG A 1 98 ? -4.946 3.983 27.231 1.00 83.25 98 ARG A CA 1
ATOM 777 C C . ARG A 1 98 ? -5.942 2.976 26.659 1.00 83.25 98 ARG A C 1
ATOM 779 O O . ARG A 1 98 ? -5.865 1.799 26.984 1.00 83.25 98 ARG A O 1
ATOM 786 N N . ARG A 1 99 ? -6.864 3.428 25.801 1.00 85.06 99 ARG A N 1
ATOM 787 C CA . ARG A 1 99 ? -7.804 2.538 25.097 1.00 85.06 99 ARG A CA 1
ATOM 788 C C . ARG A 1 99 ? -7.069 1.636 24.110 1.00 85.06 99 ARG A C 1
ATOM 790 O O . ARG A 1 99 ? -7.373 0.452 24.054 1.00 85.06 99 ARG A O 1
ATOM 797 N N . VAL A 1 100 ? -6.080 2.184 23.394 1.00 89.31 100 VAL A N 1
ATOM 798 C CA . VAL A 1 100 ? -5.247 1.438 22.438 1.00 89.31 100 VAL A CA 1
ATOM 799 C C . VAL A 1 100 ? -4.556 0.252 23.108 1.00 89.31 100 VAL A C 1
ATOM 801 O O . VAL A 1 100 ? -4.642 -0.857 22.590 1.00 89.31 100 VAL A O 1
ATOM 804 N N . ALA A 1 101 ? -3.974 0.462 24.291 1.00 87.88 101 ALA A N 1
ATOM 805 C CA . ALA A 1 101 ? -3.277 -0.577 25.052 1.00 87.88 101 ALA A CA 1
ATOM 806 C C . ALA A 1 101 ? -4.159 -1.768 25.481 1.00 87.88 101 ALA A C 1
ATOM 808 O O . ALA A 1 101 ? -3.631 -2.824 25.815 1.00 87.88 101 ALA A O 1
ATOM 809 N N . GLY A 1 102 ? -5.490 -1.622 25.468 1.00 91.25 102 GLY A N 1
ATOM 810 C CA . GLY A 1 102 ? -6.422 -2.703 25.804 1.00 91.25 102 GLY A CA 1
ATOM 811 C C . GLY A 1 102 ? -6.663 -3.713 24.676 1.00 91.25 102 GLY A C 1
ATOM 812 O O . GLY A 1 102 ? -7.250 -4.769 24.924 1.00 91.25 102 GLY A O 1
ATOM 813 N N . TRP A 1 103 ? -6.235 -3.412 23.446 1.00 95.50 103 TRP A N 1
ATOM 814 C CA . TRP A 1 103 ? -6.416 -4.301 22.298 1.00 95.50 103 TRP A CA 1
ATOM 815 C C . TRP A 1 103 ? -5.169 -5.134 21.998 1.00 95.50 103 TRP A C 1
ATOM 817 O O . TRP A 1 103 ? -4.035 -4.685 22.161 1.00 95.50 103 TRP A O 1
ATOM 827 N N . ALA A 1 104 ? -5.383 -6.338 21.471 1.00 95.88 104 ALA A N 1
ATOM 828 C CA . ALA A 1 104 ? -4.351 -7.078 20.756 1.00 95.88 104 ALA A CA 1
ATOM 829 C C . ALA A 1 104 ? -4.086 -6.426 19.387 1.00 95.88 104 ALA A C 1
ATOM 831 O O . ALA A 1 104 ? -4.994 -5.885 18.751 1.00 95.88 104 ALA A O 1
ATOM 832 N N . CYS A 1 105 ? -2.847 -6.513 18.905 1.00 95.06 105 CYS A N 1
ATOM 833 C CA . CYS A 1 105 ? -2.455 -6.059 17.575 1.00 95.06 105 CYS A CA 1
ATOM 834 C C . CYS A 1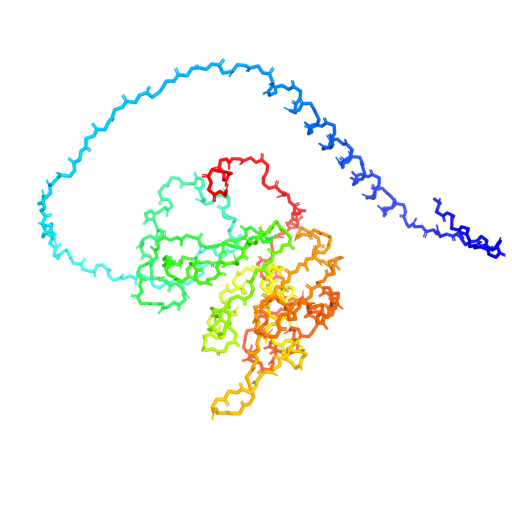 105 ? -3.344 -6.703 16.504 1.00 95.06 105 CYS A C 1
ATOM 836 O O . CYS A 1 105 ? -3.386 -7.925 16.374 1.00 95.06 105 CYS A O 1
ATOM 838 N N . ALA A 1 106 ? -4.005 -5.890 15.681 1.00 94.81 106 ALA A N 1
ATOM 839 C CA . ALA A 1 106 ? -4.951 -6.379 14.679 1.00 94.81 106 ALA A CA 1
ATOM 840 C C . ALA A 1 106 ? -4.313 -7.088 13.465 1.00 94.81 106 ALA A C 1
ATOM 842 O O . ALA A 1 106 ? -5.048 -7.526 12.574 1.00 94.81 106 ALA A O 1
ATOM 843 N N . VAL A 1 107 ? -2.977 -7.150 13.411 1.00 92.81 107 VAL A N 1
ATOM 844 C CA . VAL A 1 107 ? -2.200 -7.898 12.409 1.00 92.81 107 VAL A CA 1
ATOM 845 C C . VAL A 1 107 ? -1.669 -9.186 13.036 1.00 92.81 107 VAL A C 1
ATOM 847 O O . VAL A 1 107 ? -2.209 -10.252 12.777 1.00 92.81 107 VAL A O 1
ATOM 850 N N . CYS A 1 108 ? -0.678 -9.111 13.934 1.00 92.50 108 CYS A N 1
ATOM 851 C CA . CYS A 1 108 ? -0.061 -10.326 14.480 1.00 92.50 108 CYS A CA 1
ATOM 852 C C . CYS A 1 108 ? -0.908 -11.048 15.538 1.00 92.50 108 CYS A C 1
ATOM 854 O O . CYS A 1 108 ? -0.618 -12.197 15.844 1.00 92.50 108 CYS A O 1
ATOM 856 N N . ARG A 1 109 ? -1.914 -10.385 16.130 1.00 92.56 109 ARG A N 1
ATOM 857 C CA . ARG A 1 109 ? -2.832 -10.908 17.168 1.00 92.56 109 ARG A CA 1
ATOM 858 C C . ARG A 1 109 ? -2.190 -11.421 18.464 1.00 92.56 109 ARG A C 1
ATOM 860 O O . ARG A 1 109 ? -2.909 -11.831 19.364 1.00 92.56 109 ARG A O 1
ATOM 867 N N . THR A 1 110 ? -0.868 -11.351 18.589 1.00 91.81 110 THR A N 1
ATOM 868 C CA . THR A 1 110 ? -0.101 -11.897 19.722 1.00 91.81 110 THR A CA 1
ATOM 869 C C . THR A 1 110 ? 0.455 -10.843 20.674 1.00 91.81 110 THR A C 1
ATOM 871 O O . THR A 1 110 ? 0.727 -11.148 21.829 1.00 91.81 110 THR A O 1
ATOM 874 N N . ALA A 1 111 ? 0.638 -9.606 20.209 1.00 93.69 111 ALA A N 1
ATOM 875 C CA . ALA A 1 111 ? 1.223 -8.522 20.993 1.00 93.69 111 ALA A CA 1
ATOM 876 C C . ALA A 1 111 ? 0.162 -7.480 21.382 1.00 93.69 111 ALA A C 1
ATOM 878 O O . ALA A 1 111 ? -0.778 -7.272 20.608 1.00 93.69 111 ALA A O 1
ATOM 879 N N . PRO A 1 112 ? 0.321 -6.772 22.514 1.00 94.94 112 PRO A N 1
ATOM 880 C CA . PRO A 1 112 ? -0.512 -5.617 22.834 1.00 94.94 112 PRO A CA 1
ATOM 881 C C . PRO A 1 112 ? -0.339 -4.513 21.788 1.00 94.94 112 PRO A C 1
ATOM 883 O O . PRO A 1 112 ? 0.755 -4.296 21.253 1.00 94.94 112 PRO A O 1
ATOM 886 N N . ALA A 1 113 ? -1.428 -3.815 21.483 1.00 95.56 113 ALA A N 1
ATOM 887 C CA . ALA A 1 113 ? -1.381 -2.646 20.627 1.00 95.56 113 ALA A CA 1
ATOM 888 C C . ALA A 1 113 ? -0.798 -1.449 21.388 1.00 95.56 113 ALA A C 1
ATOM 890 O O . ALA A 1 113 ? -1.097 -1.209 22.553 1.00 95.56 113 ALA A O 1
ATOM 891 N N . THR A 1 114 ? 0.044 -0.682 20.709 1.00 94.69 114 THR A N 1
ATOM 892 C CA . THR A 1 114 ? 0.713 0.504 21.260 1.00 94.69 114 THR A CA 1
ATOM 893 C C . THR A 1 114 ? 0.440 1.748 20.428 1.00 94.69 114 THR A C 1
ATOM 895 O O . THR A 1 114 ? 0.634 2.861 20.907 1.00 94.69 114 THR A O 1
ATOM 898 N N . VAL A 1 115 ? -0.024 1.574 19.188 1.00 93.19 115 VAL A N 1
ATOM 899 C CA . VAL A 1 115 ? -0.299 2.661 18.247 1.00 93.19 115 VAL A CA 1
ATOM 900 C C . VAL A 1 115 ? -1.643 2.459 17.568 1.00 93.19 115 VAL A C 1
ATOM 902 O O . VAL A 1 115 ? -2.094 1.329 17.365 1.00 93.19 115 VAL A O 1
ATOM 905 N N . LEU A 1 116 ? -2.286 3.572 17.221 1.00 94.69 116 LEU A N 1
ATOM 906 C CA . LEU A 1 116 ? -3.487 3.573 16.403 1.00 94.69 116 LEU A CA 1
ATOM 907 C C . LEU A 1 116 ? -3.096 3.886 14.964 1.00 94.69 116 LEU A C 1
ATOM 909 O O . LEU A 1 116 ? -2.792 5.030 14.632 1.00 94.69 116 LEU A O 1
ATOM 913 N N . ASP A 1 117 ? -3.083 2.860 14.126 1.00 95.00 117 ASP A N 1
ATOM 914 C CA . ASP A 1 117 ? -2.705 3.012 12.734 1.00 95.00 117 ASP A CA 1
ATOM 915 C C . ASP A 1 117 ? -3.865 3.576 11.890 1.00 95.00 117 ASP A C 1
ATOM 917 O O . ASP A 1 117 ? -5.052 3.339 12.157 1.00 95.00 117 ASP A O 1
ATOM 921 N N . HIS A 1 118 ? -3.514 4.342 10.858 1.00 93.69 118 HIS A N 1
ATOM 922 C CA . HIS A 1 118 ? -4.458 5.028 9.990 1.00 93.69 118 HIS A CA 1
ATOM 923 C C . HIS A 1 118 ? -3.968 5.100 8.544 1.00 93.69 118 HIS A C 1
ATOM 925 O O . HIS A 1 118 ? -2.787 4.984 8.242 1.00 93.69 118 HIS A O 1
ATOM 931 N N . CYS A 1 119 ? -4.902 5.301 7.621 1.00 89.94 119 CYS A N 1
ATOM 932 C CA . CYS A 1 119 ? -4.591 5.487 6.215 1.00 89.94 119 CYS A CA 1
ATOM 933 C C . CYS A 1 119 ? -4.045 6.898 5.977 1.00 89.94 119 CYS A C 1
ATOM 935 O O . CYS A 1 119 ? -4.763 7.874 6.178 1.00 89.94 119 CYS A O 1
ATOM 937 N N . HIS A 1 120 ? -2.826 7.014 5.457 1.00 85.69 120 HIS A N 1
ATOM 938 C CA . HIS A 1 120 ? -2.222 8.314 5.137 1.00 85.69 120 HIS A CA 1
ATOM 939 C C . HIS A 1 120 ? -2.791 8.970 3.861 1.00 85.69 120 HIS A C 1
ATOM 941 O O . HIS A 1 120 ? -2.425 10.092 3.536 1.00 85.69 120 HIS A O 1
ATOM 947 N N . GLU A 1 121 ? -3.664 8.287 3.112 1.00 84.38 121 GLU A N 1
ATOM 948 C CA . GLU A 1 121 ? -4.370 8.872 1.957 1.00 84.38 121 GLU A CA 1
ATOM 949 C C . GLU A 1 121 ? -5.760 9.402 2.339 1.00 84.38 121 GLU A C 1
ATOM 951 O O . GLU A 1 121 ? -6.167 10.471 1.896 1.00 84.38 121 GLU A O 1
ATOM 956 N N . HIS A 1 122 ? -6.496 8.668 3.177 1.00 85.19 122 HIS A N 1
ATOM 957 C CA . HIS A 1 122 ? -7.892 8.982 3.500 1.00 85.19 122 HIS A CA 1
ATOM 958 C C . HIS A 1 122 ? -8.111 9.454 4.947 1.00 85.19 122 HIS A C 1
ATOM 960 O O . HIS A 1 122 ? -9.204 9.901 5.281 1.00 85.19 122 HIS A O 1
ATOM 966 N N . GLY A 1 123 ? -7.120 9.313 5.830 1.00 87.69 123 GLY A N 1
ATOM 967 C CA . GLY A 1 123 ? -7.181 9.730 7.236 1.00 87.69 123 GLY A CA 1
ATOM 968 C C . GLY A 1 123 ? -7.986 8.818 8.172 1.00 87.69 123 GLY A C 1
ATOM 969 O O . GLY A 1 123 ? -8.009 9.063 9.379 1.00 87.69 123 GLY A O 1
ATOM 970 N N . TYR A 1 124 ? -8.644 7.773 7.659 1.00 89.88 124 TYR A N 1
ATOM 971 C CA . TYR A 1 124 ? -9.397 6.825 8.488 1.00 89.88 124 TYR A CA 1
ATOM 972 C C . TYR A 1 1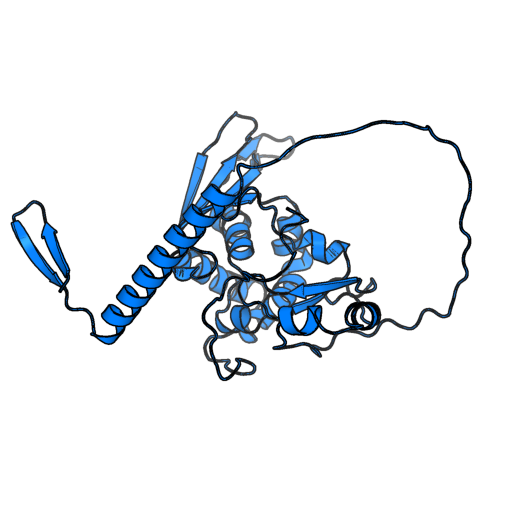24 ? -8.475 5.925 9.299 1.00 89.88 124 TYR A C 1
ATOM 974 O O . TYR A 1 124 ? -7.493 5.395 8.773 1.00 89.88 124 TYR A O 1
ATOM 982 N N . VAL A 1 125 ? -8.849 5.691 10.552 1.00 93.12 125 VAL A N 1
ATOM 983 C CA . VAL A 1 125 ? -8.254 4.646 11.380 1.00 93.12 125 VAL A CA 1
ATOM 984 C C . VAL A 1 125 ? -8.460 3.291 10.716 1.00 93.12 125 VAL A C 1
ATOM 986 O O . VAL A 1 125 ? -9.552 2.969 10.249 1.00 93.12 125 VAL A O 1
ATOM 989 N N . ARG A 1 126 ? -7.396 2.489 10.682 1.00 95.00 126 ARG A N 1
ATOM 990 C CA . ARG A 1 126 ? -7.467 1.097 10.236 1.00 95.00 126 ARG A CA 1
ATOM 991 C C . ARG A 1 126 ? -7.649 0.185 11.435 1.00 95.00 126 ARG A C 1
ATOM 993 O O . ARG A 1 126 ? -8.653 -0.522 11.511 1.00 95.00 126 ARG A O 1
ATOM 1000 N N . ALA A 1 127 ? -6.694 0.191 12.365 1.00 95.75 127 ALA A N 1
ATOM 1001 C CA . ALA A 1 127 ? -6.750 -0.635 13.565 1.00 95.75 127 ALA A CA 1
ATOM 1002 C C . ALA A 1 127 ? -5.667 -0.270 14.603 1.00 95.75 127 ALA A C 1
ATOM 1004 O O . ALA A 1 127 ? -4.659 0.344 14.254 1.00 95.75 127 ALA A O 1
ATOM 1005 N N . PRO A 1 128 ? -5.815 -0.719 15.859 1.00 96.38 128 PRO A N 1
ATOM 1006 C CA . PRO A 1 128 ? -4.726 -0.773 16.831 1.00 96.38 128 PRO A CA 1
ATOM 1007 C C . PRO A 1 128 ? -3.651 -1.789 16.411 1.00 96.38 128 PRO A C 1
ATOM 1009 O O . PRO A 1 128 ? -3.965 -2.946 16.117 1.00 96.38 128 PRO A O 1
ATOM 1012 N N . LEU A 1 129 ? -2.381 -1.381 16.416 1.00 95.62 129 LEU A N 1
ATOM 1013 C CA . LEU A 1 129 ? -1.232 -2.227 16.077 1.00 95.62 129 LEU A CA 1
ATOM 1014 C C . LEU A 1 129 ? -0.187 -2.220 17.194 1.00 95.62 129 LEU A C 1
ATOM 1016 O O . LEU A 1 129 ? -0.090 -1.269 17.969 1.00 95.62 129 LEU A O 1
ATOM 1020 N N . CYS A 1 130 ? 0.638 -3.264 17.262 1.00 95.12 130 CYS A N 1
ATOM 1021 C CA . CYS A 1 130 ? 1.890 -3.198 18.013 1.00 95.12 130 CYS A CA 1
ATOM 1022 C C . CYS A 1 130 ? 2.938 -2.392 17.229 1.00 95.12 130 CYS A C 1
ATOM 1024 O O . CYS A 1 130 ? 2.891 -2.328 15.995 1.00 95.12 130 CYS A O 1
ATOM 1026 N N . GLN A 1 131 ? 3.929 -1.841 17.934 1.00 94.00 131 GLN A N 1
ATOM 1027 C CA . GLN A 1 131 ? 4.992 -1.037 17.324 1.00 94.00 131 GLN A CA 1
ATOM 1028 C C . GLN A 1 131 ? 5.713 -1.766 16.181 1.00 94.00 131 GLN A C 1
ATOM 1030 O O . GLN A 1 131 ? 5.989 -1.169 15.147 1.00 94.00 131 GLN A O 1
ATOM 1035 N N . SER A 1 132 ? 5.985 -3.067 16.334 1.00 93.38 132 SER A N 1
ATOM 1036 C CA . SER A 1 132 ? 6.682 -3.858 15.311 1.00 93.38 132 SER A CA 1
ATOM 1037 C C . SER A 1 132 ? 5.885 -3.971 14.009 1.00 93.38 132 SER A C 1
ATOM 1039 O O . SER A 1 132 ? 6.447 -3.774 12.932 1.00 93.38 132 SER A O 1
ATOM 1041 N N . CYS A 1 133 ? 4.580 -4.258 14.082 1.00 93.31 133 CYS A N 1
ATOM 1042 C CA . CYS A 1 133 ? 3.736 -4.311 12.885 1.00 93.31 133 CYS A CA 1
ATOM 1043 C C . CYS A 1 133 ? 3.620 -2.922 12.251 1.00 93.31 133 CYS A C 1
ATOM 1045 O O . CYS A 1 133 ? 3.804 -2.784 11.048 1.00 93.31 133 CYS A O 1
ATOM 1047 N N . ASN A 1 134 ? 3.410 -1.881 13.057 1.00 92.81 134 ASN A N 1
ATOM 1048 C CA . ASN A 1 134 ? 3.311 -0.512 12.554 1.00 92.81 134 ASN A CA 1
ATOM 1049 C C . ASN A 1 134 ? 4.586 -0.053 11.821 1.00 92.81 134 ASN A C 1
ATOM 1051 O O . ASN A 1 134 ? 4.518 0.527 10.742 1.00 92.81 134 ASN A O 1
ATOM 1055 N N . THR A 1 135 ? 5.765 -0.369 12.359 1.00 90.69 135 THR A N 1
ATOM 1056 C CA . THR A 1 135 ? 7.046 -0.069 11.699 1.00 90.69 135 THR A CA 1
ATOM 1057 C C . THR A 1 135 ? 7.242 -0.870 10.411 1.00 90.69 135 THR A C 1
ATOM 1059 O O . THR A 1 135 ? 7.833 -0.358 9.464 1.00 90.69 135 THR A O 1
ATOM 1062 N N . GLN A 1 136 ? 6.764 -2.119 10.355 1.00 89.81 136 GLN A N 1
ATOM 1063 C CA . GLN A 1 136 ? 6.832 -2.926 9.132 1.00 89.81 136 GLN A CA 1
ATOM 1064 C C . GLN A 1 136 ? 5.983 -2.335 8.008 1.00 89.81 136 GLN A C 1
ATOM 1066 O O . GLN A 1 136 ? 6.420 -2.338 6.858 1.00 89.81 136 GLN A O 1
ATOM 1071 N N . GLU A 1 137 ? 4.803 -1.820 8.352 1.00 87.81 137 GLU A N 1
ATOM 1072 C CA . GLU A 1 137 ? 3.890 -1.184 7.410 1.00 87.81 137 GLU A CA 1
ATOM 1073 C C . GLU A 1 137 ? 4.466 0.114 6.850 1.00 87.81 137 GLU A C 1
ATOM 1075 O O . GLU A 1 137 ? 4.412 0.318 5.645 1.00 87.81 137 GLU A O 1
ATOM 1080 N N . ARG A 1 138 ? 5.063 0.964 7.693 1.00 88.44 138 ARG A N 1
ATOM 1081 C CA . ARG A 1 138 ? 5.489 2.317 7.314 1.00 88.44 138 ARG A CA 1
ATOM 1082 C C . ARG A 1 138 ? 6.345 2.315 6.034 1.00 88.44 138 ARG A C 1
ATOM 1084 O O . ARG A 1 138 ? 7.387 1.654 6.023 1.00 88.44 138 ARG A O 1
ATOM 1091 N N . PRO A 1 139 ? 5.990 3.062 4.969 1.00 88.06 139 PRO A N 1
ATOM 1092 C CA . PRO A 1 139 ? 6.844 3.215 3.787 1.00 88.06 139 PRO A CA 1
ATOM 1093 C C . PRO A 1 139 ? 8.191 3.884 4.109 1.00 88.06 139 PRO A C 1
ATOM 1095 O O . PRO A 1 139 ? 8.273 4.732 4.997 1.00 88.06 139 PRO A O 1
ATOM 1098 N N . ASP A 1 140 ? 9.260 3.495 3.401 1.00 90.06 140 ASP A N 1
ATOM 1099 C CA . ASP A 1 140 ? 10.614 4.047 3.588 1.00 90.06 140 ASP A CA 1
ATOM 1100 C C . ASP A 1 140 ? 10.743 5.303 2.734 1.00 90.06 140 ASP A C 1
ATOM 1102 O O . ASP A 1 140 ? 11.233 5.244 1.606 1.00 90.06 140 ASP A O 1
ATOM 1106 N N . HIS A 1 141 ? 10.183 6.410 3.211 1.00 86.12 141 HIS A N 1
ATOM 1107 C CA . HIS A 1 141 ? 10.225 7.661 2.469 1.00 86.12 141 HIS A CA 1
ATOM 1108 C C . HIS A 1 141 ? 11.655 8.199 2.407 1.00 86.12 141 HIS A C 1
ATOM 1110 O O . HIS A 1 141 ? 12.271 8.450 3.439 1.00 86.12 141 HIS A O 1
ATOM 1116 N N . LEU A 1 142 ? 12.152 8.411 1.188 1.00 80.75 142 LEU A N 1
ATOM 1117 C CA . LEU A 1 142 ? 13.372 9.187 0.943 1.00 80.75 142 LEU A CA 1
ATOM 1118 C C . LEU A 1 142 ? 13.026 10.673 0.809 1.00 80.75 142 LEU A C 1
ATOM 1120 O O . LEU A 1 142 ? 13.725 11.535 1.331 1.00 80.75 142 LEU A O 1
ATOM 1124 N N . TYR A 1 143 ? 11.906 10.943 0.137 1.00 83.56 143 TYR A N 1
ATOM 1125 C CA . TYR A 1 143 ? 11.307 12.258 -0.040 1.00 83.56 143 TYR A CA 1
ATOM 1126 C C . TYR A 1 143 ? 9.780 12.138 0.053 1.00 83.56 143 TYR A C 1
ATOM 1128 O O . TYR A 1 143 ? 9.221 11.039 0.125 1.00 83.56 143 TYR A O 1
ATOM 1136 N N . SER A 1 144 ? 9.076 13.270 0.016 1.00 82.06 144 SER A N 1
ATOM 1137 C CA . SER A 1 144 ? 7.607 13.302 0.077 1.00 82.06 144 SER A CA 1
ATOM 1138 C C . SER A 1 144 ? 6.927 12.521 -1.056 1.00 82.06 144 SER A C 1
ATOM 1140 O O . SER A 1 144 ? 5.809 12.040 -0.884 1.00 82.06 144 SER A O 1
ATOM 1142 N N . ASN A 1 145 ? 7.596 12.366 -2.199 1.00 88.81 145 ASN A N 1
ATOM 1143 C CA . ASN A 1 145 ? 7.094 11.677 -3.384 1.00 88.81 145 ASN A CA 1
ATOM 1144 C C . ASN A 1 145 ? 7.941 10.462 -3.797 1.00 88.81 145 ASN A C 1
ATOM 1146 O O . ASN A 1 145 ? 7.911 10.068 -4.964 1.00 88.81 145 ASN A O 1
ATOM 1150 N N . ASP A 1 146 ? 8.733 9.915 -2.874 1.00 90.62 146 ASP A N 1
ATOM 1151 C CA . ASP A 1 146 ? 9.678 8.841 -3.163 1.00 90.62 146 ASP A CA 1
ATOM 1152 C C . ASP A 1 146 ? 9.782 7.857 -2.000 1.00 90.62 146 ASP A C 1
ATOM 1154 O O . ASP A 1 146 ? 9.951 8.260 -0.845 1.00 90.62 146 ASP A O 1
ATOM 1158 N N . ILE A 1 147 ? 9.715 6.564 -2.318 1.00 93.38 147 ILE A N 1
ATOM 1159 C CA . ILE A 1 147 ? 9.965 5.487 -1.370 1.00 93.38 147 ILE A CA 1
ATOM 1160 C C . ILE A 1 147 ? 11.041 4.520 -1.847 1.00 93.38 147 ILE A C 1
ATOM 1162 O O . ILE A 1 147 ? 11.112 4.111 -3.011 1.00 93.38 147 ILE A O 1
ATOM 1166 N N . ARG A 1 148 ? 11.796 4.017 -0.876 1.00 94.06 148 ARG A N 1
ATOM 1167 C CA . ARG A 1 148 ? 12.613 2.821 -1.028 1.00 94.06 148 ARG A CA 1
ATOM 1168 C C . ARG A 1 148 ? 11.762 1.575 -0.787 1.00 94.06 148 ARG A C 1
ATOM 1170 O O . ARG A 1 148 ? 11.059 1.444 0.217 1.00 94.06 148 ARG A O 1
ATOM 1177 N N . VAL A 1 149 ? 11.844 0.608 -1.692 1.00 92.62 149 VAL A N 1
ATOM 1178 C CA . VAL A 1 149 ? 11.116 -0.661 -1.583 1.00 92.62 149 VAL A CA 1
ATOM 1179 C C . VAL A 1 149 ? 12.042 -1.692 -0.946 1.00 92.62 149 VAL A C 1
ATOM 1181 O O . VAL A 1 149 ? 12.707 -2.486 -1.612 1.00 92.62 149 VAL A O 1
ATOM 1184 N N . ALA A 1 150 ? 12.126 -1.620 0.382 1.00 85.00 150 ALA A N 1
ATOM 1185 C CA . ALA A 1 150 ? 12.954 -2.503 1.193 1.00 85.00 150 ALA A CA 1
ATOM 1186 C C . ALA A 1 150 ? 12.404 -3.942 1.254 1.00 85.00 150 ALA A C 1
ATOM 1188 O O . ALA A 1 150 ? 11.225 -4.197 1.009 1.00 85.00 150 ALA A O 1
ATOM 1189 N N . ASN A 1 151 ? 13.249 -4.883 1.688 1.00 81.81 151 ASN A N 1
ATOM 1190 C CA . ASN A 1 151 ? 12.909 -6.310 1.798 1.00 81.81 151 ASN A CA 1
ATOM 1191 C C . ASN A 1 151 ? 11.708 -6.611 2.712 1.00 81.81 151 ASN A C 1
ATOM 1193 O O . ASN A 1 151 ? 11.146 -7.699 2.627 1.00 81.81 151 ASN A O 1
ATOM 1197 N N . ARG A 1 152 ? 11.280 -5.672 3.566 1.00 84.06 152 ARG A N 1
ATOM 1198 C CA . ARG A 1 152 ? 10.075 -5.853 4.390 1.00 84.06 152 ARG A CA 1
ATOM 1199 C C . ARG A 1 152 ? 8.798 -6.006 3.559 1.00 84.06 152 ARG A C 1
ATOM 1201 O O . ARG A 1 152 ? 7.912 -6.738 3.981 1.00 84.06 152 ARG A O 1
ATOM 1208 N N . TYR A 1 153 ? 8.740 -5.435 2.350 1.00 88.56 153 TYR A N 1
ATOM 1209 C CA . TYR A 1 153 ? 7.613 -5.633 1.429 1.00 88.56 153 TYR A CA 1
ATOM 1210 C C . TYR A 1 153 ? 7.463 -7.083 0.956 1.00 88.56 153 TYR A C 1
ATOM 1212 O O . TYR A 1 153 ? 6.354 -7.486 0.619 1.00 88.56 153 TYR A O 1
ATOM 1220 N N . THR A 1 154 ? 8.523 -7.899 1.022 1.00 86.81 154 THR A N 1
ATOM 1221 C CA . THR A 1 154 ? 8.410 -9.345 0.792 1.00 86.81 154 THR A CA 1
ATOM 1222 C C . THR A 1 154 ? 7.429 -9.968 1.779 1.00 86.81 154 THR A C 1
ATOM 1224 O O . THR A 1 154 ? 6.599 -10.784 1.401 1.00 86.81 154 THR A O 1
ATOM 1227 N N . ARG A 1 155 ? 7.474 -9.564 3.052 1.00 88.44 155 ARG A N 1
ATOM 1228 C CA . ARG A 1 155 ? 6.541 -10.073 4.057 1.00 88.44 155 ARG A CA 1
ATOM 1229 C C . ARG A 1 155 ? 5.118 -9.577 3.800 1.00 88.44 155 ARG A C 1
ATOM 1231 O O . ARG A 1 155 ? 4.185 -10.360 3.921 1.00 88.44 155 ARG A O 1
ATOM 1238 N N . LEU A 1 156 ? 4.971 -8.312 3.399 1.00 92.44 156 LEU A N 1
ATOM 1239 C CA . LEU A 1 156 ? 3.669 -7.679 3.165 1.00 92.44 156 LEU A CA 1
ATOM 1240 C C . LEU A 1 156 ? 2.940 -8.203 1.913 1.00 92.44 156 LEU A C 1
ATOM 1242 O O . LEU A 1 156 ? 1.716 -8.199 1.891 1.00 92.44 156 LEU A O 1
ATOM 1246 N N . PHE A 1 157 ? 3.676 -8.630 0.879 1.00 93.06 157 PHE A N 1
ATOM 1247 C CA . PHE A 1 157 ? 3.112 -9.083 -0.405 1.00 93.06 157 PHE A CA 1
ATOM 1248 C C . PHE A 1 157 ? 3.363 -10.562 -0.731 1.00 93.06 157 PHE A C 1
ATOM 1250 O O . PHE A 1 157 ? 2.940 -11.021 -1.793 1.00 93.06 157 PHE A O 1
ATOM 1257 N N . HIS A 1 158 ? 4.044 -11.310 0.147 1.00 89.62 158 HIS A N 1
ATOM 1258 C CA . HIS A 1 158 ? 4.162 -12.766 0.022 1.00 89.62 158 HIS A CA 1
ATOM 1259 C C . HIS A 1 158 ? 3.709 -13.515 1.277 1.00 89.62 158 HIS A C 1
ATOM 1261 O O . HIS A 1 158 ? 2.711 -14.227 1.215 1.00 89.62 158 HIS A O 1
ATOM 1267 N N . THR A 1 159 ? 4.419 -13.382 2.401 1.00 89.62 159 THR A N 1
ATOM 1268 C CA . THR A 1 159 ? 4.208 -14.263 3.568 1.00 89.62 159 THR A CA 1
ATOM 1269 C C . THR A 1 159 ? 2.910 -13.971 4.320 1.00 89.62 159 THR A C 1
ATOM 1271 O O . THR A 1 159 ? 2.142 -14.890 4.574 1.00 89.62 159 THR A O 1
ATOM 1274 N N . ASP A 1 160 ? 2.639 -12.699 4.612 1.00 91.12 160 ASP A N 1
ATOM 1275 C CA . ASP A 1 160 ? 1.509 -12.266 5.449 1.00 91.12 160 ASP A CA 1
ATOM 1276 C C . ASP A 1 160 ? 0.475 -11.482 4.613 1.00 91.12 160 ASP A C 1
ATOM 1278 O O . ASP A 1 160 ? -0.219 -10.592 5.107 1.00 91.12 160 ASP A O 1
ATOM 1282 N N . THR A 1 161 ? 0.414 -11.771 3.311 1.00 93.31 161 THR A N 1
ATOM 1283 C CA . THR A 1 161 ? -0.293 -10.956 2.310 1.00 93.31 161 THR A CA 1
ATOM 1284 C C . THR A 1 161 ? -1.758 -10.725 2.650 1.00 93.31 161 THR A C 1
ATOM 1286 O O . THR A 1 161 ? -2.229 -9.591 2.617 1.00 93.31 161 THR A O 1
ATOM 1289 N N . ASP A 1 162 ? -2.485 -11.779 3.014 1.00 92.50 162 ASP A N 1
ATOM 1290 C CA . ASP A 1 162 ? -3.913 -11.685 3.323 1.00 92.50 162 ASP A CA 1
ATOM 1291 C C . ASP A 1 162 ? -4.179 -10.822 4.572 1.00 92.50 162 ASP A C 1
ATOM 1293 O O . ASP A 1 162 ? -5.045 -9.945 4.540 1.00 92.50 162 ASP A O 1
ATOM 1297 N N . ASP A 1 163 ? -3.380 -10.970 5.635 1.00 92.25 163 ASP A N 1
ATOM 1298 C CA . ASP A 1 163 ? -3.506 -10.159 6.855 1.00 92.25 163 ASP A CA 1
ATOM 1299 C C . ASP A 1 163 ? -3.254 -8.667 6.579 1.00 92.25 163 ASP A C 1
ATOM 1301 O O . ASP A 1 163 ? -4.000 -7.801 7.058 1.00 92.25 163 ASP A O 1
ATOM 1305 N N . TRP A 1 164 ? -2.243 -8.353 5.762 1.00 94.81 164 TRP A N 1
ATOM 1306 C CA . TRP A 1 164 ? -1.924 -6.978 5.375 1.00 94.81 164 TRP A CA 1
ATOM 1307 C C . TRP A 1 164 ? -2.955 -6.368 4.431 1.00 94.81 164 TRP A C 1
ATOM 1309 O O . TRP A 1 164 ? -3.367 -5.225 4.640 1.00 94.81 164 TRP A O 1
ATOM 1319 N N . LEU A 1 165 ? -3.445 -7.123 3.448 1.00 95.25 165 LEU A N 1
ATOM 1320 C CA . LEU A 1 165 ? -4.507 -6.672 2.549 1.00 95.25 165 LEU A CA 1
ATOM 1321 C C . LEU A 1 165 ? -5.805 -6.408 3.310 1.00 95.25 165 LEU A C 1
ATOM 1323 O O . LEU A 1 165 ? -6.393 -5.335 3.157 1.00 95.25 165 LEU A O 1
ATOM 1327 N N . ARG A 1 166 ? -6.211 -7.311 4.213 1.00 93.62 166 ARG A N 1
ATOM 1328 C CA . ARG A 1 166 ? -7.338 -7.064 5.126 1.00 93.62 166 ARG A CA 1
ATOM 1329 C C . ARG A 1 166 ? -7.116 -5.797 5.932 1.00 93.62 166 ARG A C 1
ATOM 1331 O O . ARG A 1 166 ? -8.040 -5.004 6.082 1.00 93.62 166 ARG A O 1
ATOM 1338 N N . HIS A 1 167 ? -5.905 -5.592 6.445 1.00 94.88 167 HIS A N 1
ATOM 1339 C CA . HIS A 1 167 ? -5.568 -4.417 7.231 1.00 94.88 167 HIS A CA 1
ATOM 1340 C C . HIS A 1 167 ? -5.641 -3.107 6.432 1.00 94.88 167 HIS A C 1
ATOM 1342 O O . HIS A 1 167 ? -6.318 -2.181 6.882 1.00 94.88 167 HIS A O 1
ATOM 1348 N N . TRP A 1 168 ? -5.040 -3.025 5.243 1.00 95.12 168 TRP A N 1
ATOM 1349 C CA . TRP A 1 168 ? -5.140 -1.846 4.375 1.00 95.12 168 TRP A CA 1
ATOM 1350 C C . TRP A 1 168 ? -6.591 -1.551 3.965 1.00 95.12 168 TRP A C 1
ATOM 1352 O O . TRP A 1 168 ? -7.025 -0.397 4.014 1.00 95.12 168 TRP A O 1
ATOM 1362 N N . HIS A 1 169 ? -7.379 -2.588 3.663 1.00 93.56 169 HIS A N 1
ATOM 1363 C CA . HIS A 1 169 ? -8.795 -2.474 3.292 1.00 93.56 169 HIS A CA 1
ATOM 1364 C C . HIS A 1 169 ? -9.754 -2.281 4.487 1.00 93.56 169 HIS A C 1
ATOM 1366 O O . HIS A 1 169 ? -10.971 -2.201 4.295 1.00 93.56 169 HIS A O 1
ATOM 1372 N N . ARG A 1 170 ? -9.248 -2.118 5.722 1.00 92.69 170 ARG A N 1
ATOM 1373 C CA . ARG A 1 170 ? -10.049 -1.538 6.821 1.00 92.69 170 ARG A CA 1
ATOM 1374 C C . ARG A 1 170 ? -10.346 -0.057 6.583 1.00 92.69 170 ARG A C 1
ATOM 1376 O O . ARG A 1 170 ? -11.322 0.453 7.117 1.00 92.69 170 ARG A O 1
ATOM 1383 N N . CYS A 1 171 ? -9.542 0.626 5.765 1.00 91.25 171 CYS A N 1
ATOM 1384 C CA . CYS A 1 171 ? -9.847 1.978 5.320 1.00 91.25 171 CYS A CA 1
ATOM 1385 C C . CYS A 1 171 ? -11.009 1.960 4.303 1.00 91.25 171 CYS A C 1
ATOM 1387 O O . CYS A 1 171 ? -10.844 1.373 3.228 1.00 91.25 171 CYS A O 1
ATOM 1389 N N . PRO A 1 172 ? -12.136 2.654 4.566 1.00 86.44 172 PRO A N 1
ATOM 1390 C CA . PRO A 1 172 ? -13.276 2.682 3.645 1.00 86.44 172 PRO A CA 1
ATOM 1391 C C . PRO A 1 172 ? -12.921 3.210 2.250 1.00 86.44 172 PRO A C 1
ATOM 1393 O O . PRO A 1 172 ? -13.378 2.667 1.251 1.00 86.44 172 PRO A O 1
ATOM 1396 N N . GLY A 1 173 ? -12.051 4.224 2.160 1.00 86.12 173 GLY A N 1
ATOM 1397 C CA . GLY A 1 173 ? -11.622 4.791 0.876 1.00 86.12 173 GLY A CA 1
ATOM 1398 C C . GLY A 1 173 ? -10.792 3.822 0.028 1.00 86.12 173 GLY A C 1
ATOM 1399 O O . GLY A 1 173 ? -11.054 3.662 -1.163 1.00 86.12 173 GLY A O 1
ATOM 1400 N N . CYS A 1 174 ? -9.831 3.126 0.644 1.00 89.69 174 CYS A N 1
ATOM 1401 C CA . CYS A 1 174 ? -9.040 2.083 -0.021 1.00 89.69 174 CYS A CA 1
ATOM 1402 C C . CYS A 1 174 ? -9.920 0.900 -0.445 1.00 89.69 174 CYS A C 1
ATOM 1404 O O . CYS A 1 174 ? -9.808 0.413 -1.570 1.00 89.69 174 CYS A O 1
ATOM 1406 N N . ARG A 1 175 ? -10.853 0.494 0.426 1.00 89.88 175 ARG A N 1
ATOM 1407 C CA . ARG A 1 175 ? -11.813 -0.581 0.156 1.00 89.88 175 ARG A CA 1
ATOM 1408 C C . ARG A 1 175 ? -12.739 -0.265 -1.013 1.00 89.88 175 ARG A C 1
ATOM 1410 O O . ARG A 1 175 ? -12.854 -1.092 -1.910 1.00 89.88 175 ARG A O 1
ATOM 1417 N N . ALA A 1 176 ? -13.350 0.917 -1.030 1.00 84.88 176 ALA A N 1
ATOM 1418 C CA . ALA A 1 176 ? -14.258 1.332 -2.099 1.00 84.88 176 ALA A CA 1
ATOM 1419 C C . ALA A 1 176 ? -13.544 1.467 -3.453 1.00 84.88 176 ALA A C 1
ATOM 1421 O O . ALA A 1 176 ? -14.110 1.191 -4.504 1.00 84.88 176 ALA A O 1
ATOM 1422 N N . ARG A 1 177 ? -12.271 1.875 -3.446 1.00 84.81 177 ARG A N 1
ATOM 1423 C CA . ARG A 1 177 ? -11.452 1.984 -4.664 1.00 84.81 177 ARG A CA 1
ATOM 1424 C C . ARG A 1 177 ? -10.774 0.673 -5.065 1.00 84.81 177 ARG A C 1
ATOM 1426 O O . ARG A 1 177 ? -10.085 0.656 -6.085 1.00 84.81 177 ARG A O 1
ATOM 1433 N N . THR A 1 178 ? -10.914 -0.378 -4.257 1.00 89.88 178 THR A N 1
ATOM 1434 C CA . THR A 1 178 ? -10.209 -1.657 -4.405 1.00 89.88 178 THR A CA 1
ATOM 1435 C C . THR A 1 178 ? -8.709 -1.444 -4.672 1.00 89.88 178 THR A C 1
ATOM 1437 O O . THR A 1 178 ? -8.139 -1.971 -5.622 1.00 89.88 178 THR A O 1
ATOM 1440 N N . THR A 1 179 ? -8.076 -0.586 -3.868 1.00 92.31 179 THR A N 1
ATOM 1441 C CA . THR A 1 179 ? -6.673 -0.172 -4.038 1.00 92.31 179 THR A CA 1
ATOM 1442 C C . THR A 1 179 ? -5.999 0.063 -2.693 1.00 92.31 179 THR A C 1
ATOM 1444 O O . THR A 1 179 ? -6.659 0.218 -1.667 1.00 92.31 179 THR A O 1
ATOM 1447 N N . LEU A 1 180 ? -4.674 0.167 -2.709 1.00 93.75 180 LEU A N 1
ATOM 1448 C CA . LEU A 1 180 ? -3.865 0.565 -1.561 1.00 93.75 180 LEU A CA 1
ATOM 1449 C C . LEU A 1 180 ? -3.606 2.080 -1.547 1.00 93.75 180 LEU A C 1
ATOM 1451 O O . LEU A 1 180 ? -3.724 2.720 -2.600 1.00 93.75 180 LEU A O 1
ATOM 1455 N N . PRO A 1 181 ? -3.208 2.650 -0.391 1.00 91.31 181 PRO A N 1
ATOM 1456 C CA . PRO A 1 181 ? -2.613 3.983 -0.345 1.00 91.31 181 PRO A CA 1
ATOM 1457 C C . PRO A 1 181 ? -1.452 4.106 -1.339 1.00 91.31 181 PRO A C 1
ATOM 1459 O O . PRO A 1 181 ? -0.699 3.143 -1.513 1.00 91.31 181 PRO A O 1
ATOM 1462 N N . LEU A 1 182 ? -1.278 5.281 -1.954 1.00 92.25 182 LEU A N 1
ATOM 1463 C CA . LEU A 1 182 ? -0.294 5.493 -3.029 1.00 92.25 182 LEU A CA 1
ATOM 1464 C C . LEU A 1 182 ? 1.108 4.893 -2.766 1.00 92.25 182 LEU A C 1
ATOM 1466 O O . LEU A 1 182 ? 1.582 4.171 -3.645 1.00 92.25 182 LEU A O 1
ATOM 1470 N N . PRO A 1 183 ? 1.764 5.089 -1.602 1.00 93.06 183 PRO A N 1
ATOM 1471 C CA . PRO A 1 183 ? 3.080 4.493 -1.357 1.00 93.06 183 PRO A CA 1
ATOM 1472 C C . PRO A 1 183 ? 3.071 2.956 -1.399 1.00 93.06 183 PRO A C 1
ATOM 1474 O O . PRO A 1 183 ? 3.988 2.335 -1.929 1.00 93.06 183 PRO A O 1
ATOM 1477 N N . HIS A 1 184 ? 2.009 2.321 -0.906 1.00 95.06 184 HIS A N 1
ATOM 1478 C CA . HIS A 1 184 ? 1.886 0.860 -0.912 1.00 95.06 184 HIS A CA 1
ATOM 1479 C C . HIS A 1 184 ? 1.589 0.315 -2.299 1.00 95.06 184 HIS A C 1
ATOM 1481 O O . HIS A 1 184 ? 2.158 -0.702 -2.687 1.00 95.06 184 HIS A O 1
ATOM 1487 N N . LEU A 1 185 ? 0.762 1.017 -3.080 1.00 96.12 185 LEU A N 1
ATOM 1488 C CA . LEU A 1 185 ? 0.551 0.675 -4.485 1.00 96.12 185 LEU A CA 1
ATOM 1489 C C . LEU A 1 185 ? 1.848 0.838 -5.292 1.00 96.12 185 LEU A C 1
ATOM 1491 O O . LEU A 1 185 ? 2.163 -0.007 -6.129 1.00 96.12 185 LEU A O 1
ATOM 1495 N N . ALA A 1 186 ? 2.626 1.888 -5.023 1.00 96.19 186 ALA A N 1
ATOM 1496 C CA . ALA A 1 186 ? 3.933 2.110 -5.630 1.00 96.19 186 ALA A CA 1
ATOM 1497 C C . ALA A 1 186 ? 4.911 0.974 -5.290 1.00 96.19 186 ALA A C 1
ATOM 1499 O O . ALA A 1 186 ? 5.511 0.383 -6.191 1.00 96.19 186 ALA A O 1
ATOM 1500 N N . ALA A 1 187 ? 5.006 0.597 -4.013 1.00 96.12 187 ALA A N 1
ATOM 1501 C CA . ALA A 1 187 ? 5.840 -0.514 -3.573 1.00 96.12 187 ALA A CA 1
ATOM 1502 C C . ALA A 1 187 ? 5.411 -1.848 -4.196 1.00 96.12 187 ALA A C 1
ATOM 1504 O O . ALA A 1 187 ? 6.260 -2.587 -4.693 1.00 96.12 187 ALA A O 1
ATOM 1505 N N . TRP A 1 188 ? 4.105 -2.130 -4.229 1.00 97.19 188 TRP A N 1
ATOM 1506 C CA . TRP A 1 188 ? 3.549 -3.305 -4.900 1.00 97.19 188 TRP A CA 1
ATOM 1507 C C . TRP A 1 188 ? 3.898 -3.315 -6.393 1.00 97.19 188 TRP A C 1
ATOM 1509 O O . TRP A 1 188 ? 4.358 -4.330 -6.914 1.00 97.19 188 TRP A O 1
ATOM 1519 N N . THR A 1 189 ? 3.766 -2.172 -7.073 1.00 97.56 189 THR A N 1
ATOM 1520 C CA . THR A 1 189 ? 4.080 -2.037 -8.504 1.00 97.56 189 THR A CA 1
ATOM 1521 C C . THR A 1 189 ? 5.534 -2.411 -8.774 1.00 97.56 189 THR A C 1
ATOM 1523 O O . THR A 1 189 ? 5.816 -3.211 -9.661 1.00 97.56 189 THR A O 1
ATOM 1526 N N . ALA A 1 190 ? 6.469 -1.899 -7.975 1.00 95.81 190 ALA A N 1
ATOM 1527 C CA . ALA A 1 190 ? 7.879 -2.235 -8.133 1.00 95.81 190 ALA A CA 1
ATOM 1528 C C . ALA A 1 190 ? 8.206 -3.684 -7.754 1.00 95.81 190 ALA A C 1
ATOM 1530 O O . ALA A 1 190 ? 8.989 -4.335 -8.445 1.00 95.81 190 ALA A O 1
ATOM 1531 N N . HIS A 1 191 ? 7.639 -4.181 -6.652 1.00 93.62 191 HIS A N 1
ATOM 1532 C CA . HIS A 1 191 ? 7.996 -5.483 -6.091 1.00 93.62 191 HIS A CA 1
ATOM 1533 C C . HIS A 1 191 ? 7.368 -6.658 -6.851 1.00 93.62 191 HIS A C 1
ATOM 1535 O O . HIS A 1 191 ? 8.018 -7.689 -7.027 1.00 93.62 191 HIS A O 1
ATOM 1541 N N . ILE A 1 192 ? 6.126 -6.492 -7.311 1.00 94.94 192 ILE A N 1
ATOM 1542 C CA . ILE A 1 192 ? 5.325 -7.529 -7.966 1.00 94.94 192 ILE A CA 1
ATOM 1543 C C . ILE A 1 192 ? 5.214 -7.252 -9.467 1.00 94.94 192 ILE A C 1
ATOM 1545 O O . ILE A 1 192 ? 5.749 -8.021 -10.266 1.00 94.94 192 ILE A O 1
ATOM 1549 N N . ALA A 1 193 ? 4.580 -6.145 -9.868 1.00 94.81 193 ALA A N 1
ATOM 1550 C CA . ALA A 1 193 ? 4.242 -5.908 -11.277 1.00 94.81 193 ALA A CA 1
ATOM 1551 C C . ALA A 1 193 ? 5.477 -5.711 -12.177 1.00 94.81 193 ALA A C 1
ATOM 1553 O O . ALA A 1 193 ? 5.486 -6.144 -13.326 1.00 94.81 193 ALA A O 1
ATOM 1554 N N . CYS A 1 194 ? 6.540 -5.098 -11.654 1.00 94.19 194 CYS A N 1
ATOM 1555 C CA . CYS A 1 194 ? 7.796 -4.871 -12.371 1.00 94.19 194 CYS A CA 1
ATOM 1556 C C . CYS A 1 194 ? 8.886 -5.901 -12.031 1.00 94.19 194 CYS A C 1
ATOM 1558 O O . CYS A 1 194 ? 10.045 -5.710 -12.405 1.00 94.19 194 CYS A O 1
ATOM 1560 N N . ARG A 1 195 ? 8.548 -7.002 -11.342 1.00 91.31 195 ARG A N 1
ATOM 1561 C CA . ARG A 1 195 ? 9.529 -7.996 -10.876 1.00 91.31 195 ARG A CA 1
ATOM 1562 C C . ARG A 1 195 ? 10.393 -8.558 -12.007 1.00 91.31 195 ARG A C 1
ATOM 1564 O O . ARG A 1 195 ? 11.592 -8.737 -11.812 1.00 91.31 195 ARG A O 1
ATOM 1571 N N . SER A 1 196 ? 9.801 -8.815 -13.174 1.00 91.94 196 SER A N 1
ATOM 1572 C CA . SER A 1 196 ? 10.491 -9.356 -14.356 1.00 91.94 196 SER A CA 1
ATOM 1573 C C . SER A 1 196 ? 11.481 -8.376 -14.994 1.00 91.94 196 SER A C 1
ATOM 1575 O O . SER A 1 196 ? 12.410 -8.805 -15.670 1.00 91.94 196 SER A O 1
ATOM 1577 N N . LEU A 1 197 ? 11.319 -7.071 -14.756 1.00 91.69 197 LEU A N 1
ATOM 1578 C CA . LEU A 1 197 ? 12.193 -6.022 -15.293 1.00 91.69 197 LEU A CA 1
ATOM 1579 C C . LEU A 1 197 ? 13.452 -5.825 -14.438 1.00 91.69 197 LEU A C 1
ATOM 1581 O O . LEU A 1 197 ? 14.418 -5.183 -14.872 1.00 91.69 197 LEU A O 1
ATOM 1585 N N . ARG A 1 198 ? 13.445 -6.354 -13.206 1.00 89.38 198 ARG A N 1
ATOM 1586 C CA . ARG A 1 198 ? 14.533 -6.169 -12.251 1.00 89.38 198 ARG A CA 1
ATOM 1587 C C . ARG A 1 198 ? 15.796 -6.882 -12.750 1.00 89.38 198 ARG A C 1
ATOM 1589 O O . ARG A 1 198 ? 15.738 -8.080 -13.034 1.00 89.38 198 ARG A O 1
ATOM 1596 N N . PRO A 1 199 ? 16.946 -6.186 -12.828 1.00 88.12 199 PRO A N 1
ATOM 1597 C CA . PRO A 1 199 ? 18.203 -6.820 -13.200 1.00 88.12 199 PRO A CA 1
ATOM 1598 C C . PRO A 1 199 ? 18.552 -7.953 -12.236 1.00 88.12 199 PRO A C 1
ATOM 1600 O O . PRO A 1 199 ? 18.248 -7.908 -11.040 1.00 88.12 199 PRO A O 1
ATOM 16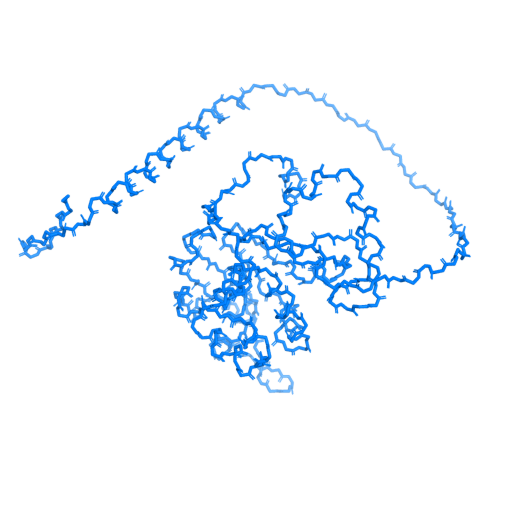03 N N . THR A 1 200 ? 19.207 -8.980 -12.769 1.00 88.69 200 THR A N 1
ATOM 1604 C CA . THR A 1 200 ? 19.622 -10.154 -12.003 1.00 88.69 200 THR A CA 1
ATOM 1605 C C . THR A 1 200 ? 21.108 -10.416 -12.186 1.00 88.69 200 THR A C 1
ATOM 1607 O O . THR A 1 200 ? 21.582 -10.420 -13.323 1.00 88.69 200 THR A O 1
ATOM 1610 N N . HIS A 1 201 ? 21.812 -10.742 -11.105 1.00 84.75 201 HIS A N 1
ATOM 1611 C CA . HIS A 1 201 ? 23.208 -11.180 -11.158 1.00 84.75 201 HIS A CA 1
ATOM 1612 C C . HIS A 1 201 ? 23.365 -12.650 -10.795 1.00 84.75 201 HIS A C 1
ATOM 1614 O O . HIS A 1 201 ? 22.511 -13.237 -10.125 1.00 84.75 201 HIS A O 1
ATOM 1620 N N . ARG A 1 202 ? 24.480 -13.241 -11.244 1.00 86.94 202 ARG A N 1
ATOM 1621 C CA . ARG A 1 202 ? 24.898 -14.576 -10.810 1.00 86.94 202 ARG A CA 1
ATOM 1622 C C . ARG A 1 202 ? 25.100 -14.586 -9.295 1.00 86.94 202 ARG A C 1
ATOM 1624 O O . ARG A 1 202 ? 25.730 -13.703 -8.728 1.00 86.94 202 ARG A O 1
ATOM 1631 N N . ALA A 1 203 ? 24.572 -15.624 -8.672 1.00 82.31 203 ALA A N 1
ATOM 1632 C CA . ALA A 1 203 ? 24.736 -15.983 -7.279 1.00 82.31 203 ALA A CA 1
ATOM 1633 C C . ALA A 1 203 ? 25.006 -17.501 -7.203 1.00 82.31 203 ALA A C 1
ATOM 1635 O O . ALA A 1 203 ? 24.713 -18.217 -8.164 1.00 82.31 203 ALA A O 1
ATOM 1636 N N . PRO A 1 204 ? 25.487 -18.035 -6.065 1.00 84.81 204 PRO A N 1
ATOM 1637 C CA . PRO A 1 204 ? 25.806 -19.463 -5.935 1.00 84.81 204 PRO A CA 1
ATOM 1638 C C . PRO A 1 204 ? 24.650 -20.424 -6.270 1.00 84.81 204 PRO A C 1
ATOM 1640 O O . PRO A 1 204 ? 24.882 -21.580 -6.592 1.00 84.81 204 PRO A O 1
ATOM 1643 N N . ARG A 1 205 ? 23.396 -19.952 -6.208 1.00 84.94 205 ARG A N 1
ATOM 1644 C CA . ARG A 1 205 ? 22.180 -20.728 -6.513 1.00 84.94 205 ARG A CA 1
ATOM 1645 C C . ARG A 1 205 ? 21.399 -20.164 -7.709 1.00 84.94 205 ARG A C 1
ATOM 1647 O O . ARG A 1 205 ? 20.181 -20.044 -7.645 1.00 84.94 205 ARG A O 1
ATOM 1654 N N . GLY A 1 206 ? 22.094 -19.747 -8.769 1.00 86.50 206 GLY A N 1
ATOM 1655 C CA . GLY A 1 206 ? 21.478 -19.242 -10.004 1.00 86.50 206 GLY A CA 1
ATOM 1656 C C . GLY A 1 206 ? 21.505 -17.718 -10.121 1.00 86.50 206 GLY A C 1
ATOM 1657 O O . GLY A 1 206 ? 22.433 -17.069 -9.647 1.00 86.50 206 GLY A O 1
ATOM 1658 N N . ARG A 1 207 ? 20.512 -17.119 -10.786 1.00 86.50 207 ARG A N 1
ATOM 1659 C CA . ARG A 1 207 ? 20.404 -15.657 -10.916 1.00 86.50 207 ARG A CA 1
ATOM 1660 C C . ARG A 1 207 ? 19.477 -15.090 -9.847 1.00 86.50 207 ARG A C 1
ATOM 1662 O O . ARG A 1 207 ? 18.388 -15.615 -9.635 1.00 86.50 207 ARG A O 1
ATOM 1669 N N . LYS A 1 208 ? 19.895 -14.014 -9.181 1.00 84.12 208 LYS A N 1
ATOM 1670 C CA . LYS A 1 208 ? 19.094 -13.330 -8.156 1.00 84.12 208 LYS A CA 1
ATOM 1671 C C . LYS A 1 208 ? 18.864 -11.869 -8.528 1.00 84.12 208 LYS A C 1
ATOM 1673 O O . LYS A 1 208 ? 19.797 -11.245 -9.037 1.00 84.12 208 LYS A O 1
ATOM 1678 N N . PRO A 1 209 ? 17.669 -11.315 -8.259 1.00 87.38 209 PRO A N 1
ATOM 1679 C CA . PRO A 1 209 ? 17.423 -9.891 -8.436 1.00 87.38 209 PRO A CA 1
ATOM 1680 C C . PRO A 1 209 ? 18.429 -9.042 -7.645 1.00 87.38 209 PRO A C 1
ATOM 1682 O O . PRO A 1 209 ? 18.660 -9.311 -6.466 1.00 87.38 209 PRO A O 1
ATOM 1685 N N . CYS A 1 210 ? 19.024 -8.036 -8.289 1.00 84.75 210 CYS A N 1
ATOM 1686 C CA . CYS A 1 210 ? 19.992 -7.121 -7.680 1.00 84.75 210 CYS A CA 1
ATOM 1687 C C . CYS A 1 210 ? 19.397 -5.736 -7.415 1.00 84.75 210 CYS A C 1
ATOM 1689 O O . CYS A 1 210 ? 18.281 -5.427 -7.846 1.00 84.75 210 CYS A O 1
ATOM 1691 N N . GLY A 1 211 ? 20.177 -4.911 -6.715 1.00 87.19 211 GLY A N 1
ATOM 1692 C CA . GLY A 1 211 ? 19.877 -3.507 -6.463 1.00 87.19 211 GLY A CA 1
ATOM 1693 C C . GLY A 1 211 ? 18.705 -3.293 -5.515 1.00 87.19 211 GLY A C 1
ATOM 1694 O O . GLY A 1 211 ? 17.968 -4.219 -5.164 1.00 87.19 211 GLY A O 1
ATOM 1695 N N . VAL A 1 212 ? 18.542 -2.056 -5.079 1.00 89.88 212 VAL A N 1
ATOM 1696 C CA . VAL A 1 212 ? 17.430 -1.609 -4.253 1.00 89.88 212 VAL A CA 1
ATOM 1697 C C . VAL A 1 212 ? 16.390 -0.969 -5.156 1.00 89.88 212 VAL A C 1
ATOM 1699 O O . VAL A 1 212 ? 16.703 -0.085 -5.947 1.00 89.88 212 VAL A O 1
ATOM 1702 N N . LEU A 1 213 ? 15.149 -1.430 -5.046 1.00 93.69 213 LEU A N 1
ATOM 1703 C CA . LEU A 1 213 ? 14.039 -0.832 -5.770 1.00 93.69 213 LEU A CA 1
ATOM 1704 C C . LEU A 1 213 ? 13.677 0.513 -5.134 1.00 93.69 213 LEU A C 1
ATOM 1706 O O . LEU A 1 213 ? 13.591 0.630 -3.908 1.00 93.69 213 LEU A O 1
ATOM 1710 N N . ARG A 1 214 ? 13.431 1.506 -5.979 1.00 94.94 214 ARG A N 1
ATOM 1711 C CA . ARG A 1 214 ? 12.941 2.829 -5.603 1.00 94.94 214 ARG A CA 1
ATOM 1712 C C . ARG A 1 214 ? 11.750 3.178 -6.477 1.00 94.94 214 ARG A C 1
ATOM 1714 O O . ARG A 1 214 ? 11.728 2.827 -7.658 1.00 94.94 214 ARG A O 1
ATOM 1721 N N . VAL A 1 215 ? 10.760 3.846 -5.902 1.00 96.69 215 VAL A N 1
ATOM 1722 C CA . VAL A 1 215 ? 9.629 4.363 -6.668 1.00 96.69 215 VAL A CA 1
ATOM 1723 C C . VAL A 1 215 ? 9.399 5.804 -6.294 1.00 96.69 215 VAL A C 1
ATOM 1725 O O . VAL A 1 215 ? 9.048 6.097 -5.154 1.00 96.69 215 VAL A O 1
ATOM 1728 N N . SER A 1 216 ? 9.543 6.677 -7.281 1.00 95.50 216 SER A N 1
ATOM 1729 C CA . SER A 1 216 ? 9.097 8.058 -7.180 1.00 95.50 216 SER A CA 1
ATOM 1730 C C . SER A 1 216 ? 7.803 8.255 -7.956 1.00 95.50 216 SER A C 1
ATOM 1732 O O . SER A 1 216 ? 7.462 7.461 -8.837 1.00 95.50 216 SER A O 1
ATOM 1734 N N . TRP A 1 217 ? 7.067 9.316 -7.654 1.00 95.06 217 TRP A N 1
ATOM 1735 C CA . TRP A 1 217 ? 5.903 9.698 -8.444 1.00 95.06 217 TRP A CA 1
ATOM 1736 C C . TRP A 1 217 ? 5.846 11.195 -8.710 1.00 95.06 217 TRP A C 1
ATOM 1738 O O . TRP A 1 217 ? 6.224 12.026 -7.881 1.00 95.06 217 TRP A O 1
ATOM 1748 N N . THR A 1 218 ? 5.347 11.542 -9.894 1.00 91.31 218 THR A N 1
ATOM 1749 C CA . THR A 1 218 ? 4.896 12.903 -10.201 1.00 91.31 218 THR A CA 1
ATOM 1750 C C . THR A 1 218 ? 3.417 13.043 -9.842 1.00 91.31 218 THR A C 1
ATOM 1752 O O . THR A 1 218 ? 2.696 12.049 -9.757 1.00 91.31 218 THR A O 1
ATOM 1755 N N . GLY A 1 219 ? 2.953 14.268 -9.597 1.00 81.06 219 GLY A N 1
ATOM 1756 C CA . GLY A 1 219 ? 1.594 14.529 -9.114 1.00 81.06 219 GLY A CA 1
ATOM 1757 C C . GLY A 1 219 ? 1.496 14.523 -7.587 1.00 81.06 219 GLY A C 1
ATOM 1758 O O . GLY A 1 219 ? 2.489 14.715 -6.888 1.00 81.06 219 GLY A O 1
ATOM 1759 N N . SER A 1 220 ? 0.286 14.337 -7.060 1.00 76.56 220 SER A N 1
ATOM 1760 C CA . SER A 1 220 ? 0.010 14.465 -5.627 1.00 76.56 220 SER A CA 1
ATOM 1761 C C . SER A 1 220 ? -0.562 13.178 -5.050 1.00 76.56 220 SER A C 1
ATOM 1763 O O . SER A 1 220 ? -1.500 12.610 -5.605 1.00 76.56 220 SER A O 1
ATOM 1765 N N . GLN A 1 221 ? -0.087 12.789 -3.865 1.00 70.50 221 GLN A N 1
ATOM 1766 C CA . GLN A 1 221 ? -0.696 11.723 -3.063 1.00 70.50 221 GLN A CA 1
ATOM 1767 C C . GLN A 1 221 ? -2.169 12.010 -2.722 1.00 70.50 221 GLN A C 1
ATOM 1769 O O . GLN A 1 221 ? -2.943 11.082 -2.512 1.00 70.50 221 GLN A O 1
ATOM 1774 N N . ASN A 1 222 ? -2.575 13.282 -2.753 1.00 68.75 222 ASN A N 1
ATOM 1775 C CA . ASN A 1 222 ? -3.954 13.712 -2.529 1.00 68.75 222 ASN A CA 1
ATOM 1776 C C . ASN A 1 222 ? -4.846 13.542 -3.772 1.00 68.75 222 ASN A C 1
ATOM 1778 O O . ASN A 1 222 ? -6.071 13.529 -3.670 1.00 68.75 222 ASN A O 1
ATOM 1782 N N . ALA A 1 223 ? -4.240 13.400 -4.952 1.00 75.38 223 ALA A N 1
ATOM 1783 C CA . ALA A 1 223 ? -4.916 13.161 -6.221 1.00 75.38 223 ALA A CA 1
ATOM 1784 C C . ALA A 1 223 ? -4.203 12.032 -6.986 1.00 75.38 223 ALA A C 1
ATOM 1786 O O . ALA A 1 223 ? -3.742 12.233 -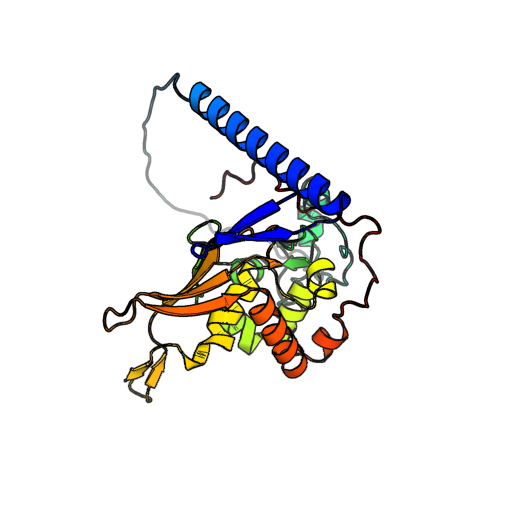8.109 1.00 75.38 223 ALA A O 1
ATOM 1787 N N . PRO A 1 224 ? -4.119 10.819 -6.411 1.00 80.31 224 PRO A N 1
ATOM 1788 C CA . PRO A 1 224 ? -3.189 9.799 -6.885 1.00 80.31 224 PRO A CA 1
ATOM 1789 C C . PRO A 1 224 ? -3.514 9.310 -8.303 1.00 80.31 224 PRO A C 1
ATOM 1791 O O . PRO A 1 224 ? -2.641 8.830 -9.012 1.00 80.31 224 PRO A O 1
ATOM 1794 N N . ARG A 1 225 ? -4.751 9.508 -8.779 1.00 82.25 225 ARG A N 1
ATOM 1795 C CA . ARG A 1 225 ? -5.192 9.138 -10.134 1.00 82.25 225 ARG A CA 1
ATOM 1796 C C . ARG A 1 225 ? -4.450 9.838 -11.272 1.00 82.25 225 ARG A C 1
ATOM 1798 O O . ARG A 1 225 ? -4.520 9.332 -12.392 1.00 82.25 225 ARG A O 1
ATOM 1805 N N . SER A 1 226 ? -3.805 10.975 -11.017 1.00 84.81 226 SER A N 1
ATOM 1806 C CA . SER A 1 226 ? -2.955 11.663 -11.995 1.00 84.81 226 SER A CA 1
ATOM 1807 C C . SER A 1 226 ? -1.474 11.307 -11.855 1.00 84.81 226 SER A C 1
ATOM 1809 O O . SER A 1 226 ? -0.667 11.775 -12.655 1.00 84.81 226 SER A O 1
ATOM 1811 N N . CYS A 1 227 ? -1.100 10.488 -10.866 1.00 90.88 227 CYS A N 1
ATOM 1812 C CA . CYS A 1 227 ? 0.294 10.155 -10.632 1.00 90.88 227 CYS A CA 1
ATOM 1813 C C . CYS A 1 227 ? 0.865 9.236 -11.712 1.00 90.88 227 CYS A C 1
ATOM 1815 O O . CYS A 1 227 ? 0.219 8.283 -12.159 1.00 90.88 227 CYS A O 1
ATOM 1817 N N . LEU A 1 228 ? 2.125 9.491 -12.060 1.00 96.69 228 LEU A N 1
ATOM 1818 C CA . LEU A 1 228 ? 2.964 8.586 -12.836 1.00 96.69 228 LEU A CA 1
ATOM 1819 C C . LEU A 1 228 ? 4.039 8.013 -11.914 1.00 96.69 228 LEU A C 1
ATOM 1821 O O . LEU A 1 228 ? 4.878 8.757 -11.408 1.00 96.69 228 LEU A O 1
ATOM 1825 N N . LEU A 1 229 ? 4.016 6.698 -11.705 1.00 98.00 229 LEU A N 1
ATOM 1826 C CA . LEU A 1 229 ? 5.000 5.984 -10.898 1.00 98.00 229 LEU A CA 1
ATOM 1827 C C . LEU A 1 229 ? 6.248 5.728 -11.743 1.00 98.00 229 LEU A C 1
ATOM 1829 O O . LEU A 1 229 ? 6.162 5.105 -12.797 1.00 98.00 229 LEU A O 1
ATOM 1833 N N . THR A 1 230 ? 7.413 6.173 -11.290 1.00 98.06 230 THR A N 1
ATOM 1834 C CA . THR A 1 230 ? 8.704 5.847 -11.902 1.00 98.06 230 THR A CA 1
ATOM 1835 C C . THR A 1 230 ? 9.395 4.808 -11.038 1.00 98.06 230 THR A C 1
ATOM 1837 O O . THR A 1 230 ? 9.894 5.116 -9.958 1.00 98.06 230 THR A O 1
ATOM 1840 N N . VAL A 1 231 ? 9.414 3.566 -11.517 1.00 97.44 231 VAL A N 1
ATOM 1841 C CA . VAL A 1 231 ? 10.104 2.459 -10.857 1.00 97.44 231 VAL A CA 1
ATOM 1842 C C . VAL A 1 231 ? 11.549 2.455 -11.324 1.00 97.44 231 VAL A C 1
ATOM 1844 O O . VAL A 1 231 ? 11.816 2.354 -12.521 1.00 97.44 231 VAL A O 1
ATOM 1847 N N . ALA A 1 232 ? 12.480 2.527 -10.385 1.00 95.12 232 ALA A N 1
ATOM 1848 C CA . ALA A 1 232 ? 13.907 2.472 -10.639 1.00 95.12 232 ALA A CA 1
ATOM 1849 C C . ALA A 1 232 ? 14.575 1.396 -9.780 1.00 95.12 232 ALA A C 1
ATOM 1851 O O . ALA A 1 232 ? 14.043 0.943 -8.763 1.00 95.12 232 ALA A O 1
ATOM 1852 N N . VAL A 1 233 ? 15.760 0.990 -10.213 1.00 92.62 233 VAL A N 1
ATOM 1853 C CA . VAL A 1 233 ? 16.692 0.207 -9.409 1.00 92.62 233 VAL A CA 1
ATOM 1854 C C . VAL A 1 233 ? 17.950 1.034 -9.202 1.00 92.62 233 VAL A C 1
ATOM 1856 O O . VAL A 1 233 ? 18.510 1.562 -10.162 1.00 92.62 233 VAL A O 1
ATOM 1859 N N . ASP A 1 234 ? 18.367 1.136 -7.947 1.00 89.06 234 ASP A N 1
ATOM 1860 C CA . ASP A 1 234 ? 19.588 1.809 -7.519 1.00 89.06 234 ASP A CA 1
ATOM 1861 C C . ASP A 1 234 ? 20.547 0.796 -6.885 1.00 89.06 234 ASP A C 1
ATOM 1863 O O . ASP A 1 234 ? 20.124 -0.262 -6.414 1.00 89.06 234 ASP A O 1
ATOM 1867 N N . PHE A 1 235 ? 21.840 1.117 -6.810 1.00 82.88 235 PHE A N 1
ATOM 1868 C CA . PHE A 1 235 ? 22.837 0.320 -6.081 1.00 82.88 235 PHE A CA 1
ATOM 1869 C C . PHE A 1 235 ? 22.918 -1.150 -6.537 1.00 82.88 235 PHE A C 1
ATOM 1871 O O . PHE A 1 235 ? 23.102 -2.056 -5.717 1.00 82.88 235 PHE A O 1
ATOM 1878 N N . CYS A 1 236 ? 22.738 -1.432 -7.832 1.00 82.06 236 CYS A N 1
ATOM 1879 C CA . CYS A 1 236 ? 23.039 -2.771 -8.330 1.00 82.06 236 CYS A CA 1
ATOM 1880 C C . CYS A 1 236 ? 24.570 -3.006 -8.259 1.00 82.06 236 CYS A C 1
ATOM 1882 O O . CYS A 1 236 ? 25.327 -2.071 -8.508 1.00 82.06 236 CYS A O 1
ATOM 1884 N N . PRO A 1 237 ? 25.059 -4.219 -7.921 1.00 73.56 237 PRO A N 1
ATOM 1885 C CA . PRO A 1 237 ? 26.491 -4.523 -7.829 1.00 73.56 237 PRO A CA 1
ATOM 1886 C C . PRO A 1 237 ? 27.310 -4.243 -9.096 1.00 73.56 237 PRO A C 1
ATOM 1888 O O . PRO A 1 237 ? 28.518 -4.073 -8.995 1.00 73.56 237 PRO A O 1
ATOM 1891 N N . SER A 1 238 ? 26.680 -4.175 -10.273 1.00 73.88 238 SER A N 1
ATOM 1892 C CA . SER A 1 238 ? 27.323 -3.718 -11.514 1.00 73.88 238 SER A CA 1
ATOM 1893 C C . SER A 1 238 ? 27.448 -2.193 -11.642 1.00 73.88 238 SER A C 1
ATOM 1895 O O . SER A 1 238 ? 27.921 -1.713 -12.665 1.00 73.88 238 SER A O 1
ATOM 1897 N N . GLY A 1 239 ? 27.004 -1.420 -10.647 1.00 67.94 239 GLY A N 1
ATOM 1898 C CA . GLY A 1 239 ? 26.910 0.040 -10.725 1.00 67.94 239 GLY A CA 1
ATOM 1899 C C . GLY A 1 239 ? 25.720 0.541 -11.551 1.00 67.94 239 GLY A C 1
ATOM 1900 O O . GLY A 1 239 ? 25.617 1.734 -11.815 1.00 67.94 239 GLY A O 1
ATOM 1901 N N . GLU A 1 240 ? 24.809 -0.343 -11.970 1.00 70.56 240 GLU A N 1
ATOM 1902 C CA . GLU A 1 240 ? 23.637 0.045 -12.755 1.00 70.56 240 GLU A CA 1
ATOM 1903 C C . GLU A 1 240 ? 22.606 0.807 -11.910 1.00 70.56 240 GLU A C 1
ATOM 1905 O O . GLU A 1 240 ? 22.050 0.281 -10.940 1.00 70.56 240 GLU A O 1
ATOM 1910 N N . HIS A 1 241 ? 22.308 2.028 -12.356 1.00 84.06 241 HIS A N 1
ATOM 1911 C CA . HIS A 1 241 ? 21.148 2.819 -11.962 1.00 84.06 241 HIS A CA 1
ATOM 1912 C C . HIS A 1 241 ? 20.279 3.018 -13.196 1.00 84.06 241 HIS A C 1
ATOM 1914 O O . HIS A 1 241 ? 20.724 3.603 -14.184 1.00 84.06 241 HIS A O 1
ATOM 1920 N N . ARG A 1 242 ? 19.042 2.519 -13.174 1.00 89.31 242 ARG A N 1
ATOM 1921 C CA . ARG A 1 242 ? 18.141 2.686 -14.321 1.00 89.31 242 ARG A CA 1
ATOM 1922 C C . ARG A 1 242 ? 16.680 2.724 -13.923 1.00 89.31 242 ARG A C 1
ATOM 1924 O O . ARG A 1 242 ? 16.247 2.066 -12.976 1.00 89.31 242 ARG A O 1
ATOM 1931 N N . VAL A 1 243 ? 15.909 3.447 -14.726 1.00 94.75 243 VAL A N 1
ATOM 1932 C CA . VAL A 1 243 ? 14.450 3.366 -14.712 1.00 94.75 243 VAL A CA 1
ATOM 1933 C C . VAL A 1 243 ? 14.047 2.026 -15.323 1.00 94.75 243 VAL A C 1
ATOM 1935 O O . VAL A 1 243 ? 14.441 1.704 -16.440 1.00 94.75 243 VAL A O 1
ATOM 1938 N N . LEU A 1 244 ? 13.281 1.239 -14.573 1.00 94.69 244 LEU A N 1
ATOM 1939 C CA . LEU A 1 244 ? 12.718 -0.031 -15.023 1.00 94.69 244 LEU A CA 1
ATOM 1940 C C . LEU A 1 244 ? 11.412 0.185 -15.781 1.00 94.69 244 LEU A C 1
ATOM 1942 O O . LEU A 1 244 ? 11.182 -0.455 -16.801 1.00 94.69 244 LEU A O 1
ATOM 1946 N N . ALA A 1 245 ? 10.556 1.075 -15.274 1.00 97.50 245 ALA A N 1
ATOM 1947 C CA . ALA A 1 245 ? 9.258 1.362 -15.866 1.00 97.50 245 ALA A CA 1
ATOM 1948 C C . ALA A 1 245 ? 8.729 2.731 -15.429 1.00 97.50 245 ALA A C 1
ATOM 1950 O O . ALA A 1 245 ? 9.047 3.228 -14.346 1.00 97.50 245 ALA A O 1
ATOM 1951 N N . ARG A 1 246 ? 7.857 3.303 -16.260 1.00 98.00 246 ARG A N 1
ATOM 1952 C CA . ARG A 1 246 ? 6.963 4.403 -15.895 1.00 98.00 246 ARG A CA 1
ATOM 1953 C C . ARG A 1 246 ? 5.534 3.891 -16.010 1.00 98.00 246 ARG A C 1
ATOM 1955 O O . ARG A 1 246 ? 5.125 3.511 -17.100 1.00 98.00 246 ARG A O 1
ATOM 1962 N N . VAL A 1 247 ? 4.812 3.840 -14.898 1.00 98.00 247 VAL A N 1
ATOM 1963 C CA . VAL A 1 247 ? 3.496 3.200 -14.801 1.00 98.00 247 VAL A CA 1
ATOM 1964 C C . VAL A 1 247 ? 2.479 4.232 -14.315 1.00 98.00 247 VAL A C 1
ATOM 1966 O O . VAL A 1 247 ? 2.607 4.725 -13.191 1.00 98.00 247 VAL A O 1
ATOM 1969 N N . PRO A 1 248 ? 1.475 4.608 -15.125 1.00 97.00 248 PRO A N 1
ATOM 1970 C CA . PRO A 1 248 ? 0.380 5.454 -14.666 1.00 97.00 248 PRO A CA 1
ATOM 1971 C C . PRO A 1 248 ? -0.342 4.816 -13.476 1.00 97.00 248 PRO A C 1
ATOM 1973 O O . PRO A 1 248 ? -0.568 3.606 -13.458 1.00 97.00 248 PRO A O 1
ATOM 1976 N N . TYR A 1 249 ? -0.782 5.619 -12.505 1.00 94.19 249 TYR A N 1
ATOM 1977 C CA . TYR A 1 249 ? -1.509 5.110 -11.336 1.00 94.19 249 TYR A CA 1
ATOM 1978 C C . TYR A 1 249 ? -2.713 4.245 -11.717 1.00 94.19 249 TYR A C 1
ATOM 1980 O O . TYR A 1 249 ? -2.972 3.233 -11.074 1.00 94.19 249 TYR A O 1
ATOM 1988 N N . ARG A 1 250 ? -3.459 4.634 -12.761 1.00 93.38 250 ARG A N 1
ATOM 1989 C CA . ARG A 1 250 ? -4.640 3.882 -13.215 1.00 93.38 250 ARG A CA 1
ATOM 1990 C C . ARG A 1 250 ? -4.276 2.460 -13.631 1.00 93.38 250 ARG A C 1
ATOM 1992 O O . ARG A 1 250 ? -4.912 1.523 -13.162 1.00 93.38 250 ARG A O 1
ATOM 1999 N N . GLU A 1 251 ? -3.210 2.320 -14.413 1.00 96.94 251 GLU A N 1
ATOM 2000 C CA . GLU A 1 251 ? -2.679 1.027 -14.844 1.00 96.94 251 GLU A CA 1
ATOM 2001 C C . GLU A 1 251 ? -2.188 0.204 -13.644 1.00 96.94 251 GLU A C 1
ATOM 2003 O O . GLU A 1 251 ? -2.521 -0.973 -13.518 1.00 96.94 251 GLU A O 1
ATOM 2008 N N . ALA A 1 252 ? -1.457 0.828 -12.713 1.00 97.50 252 ALA A N 1
ATOM 2009 C CA . ALA A 1 252 ? -1.014 0.166 -11.487 1.00 97.50 252 ALA A CA 1
ATOM 2010 C C . ALA A 1 252 ? -2.201 -0.342 -10.650 1.00 97.50 252 ALA A C 1
ATOM 2012 O O . ALA A 1 252 ? -2.198 -1.484 -10.197 1.00 97.50 252 ALA A O 1
ATOM 2013 N N . ALA A 1 253 ? -3.241 0.479 -10.486 1.00 95.19 253 ALA A N 1
ATOM 2014 C CA . ALA A 1 253 ? -4.441 0.133 -9.733 1.00 95.19 253 ALA A CA 1
ATOM 2015 C C . ALA A 1 253 ? -5.270 -0.971 -10.412 1.00 95.19 253 ALA A C 1
ATOM 2017 O O . ALA A 1 253 ? -5.874 -1.788 -9.724 1.00 95.19 253 ALA A O 1
ATOM 2018 N N . GLU A 1 254 ? -5.324 -1.012 -11.744 1.00 95.19 254 GLU A N 1
ATOM 2019 C CA . GLU A 1 254 ? -5.991 -2.082 -12.500 1.00 95.19 254 GLU A CA 1
ATOM 2020 C C . GLU A 1 254 ? -5.257 -3.413 -12.359 1.00 95.19 254 GLU A C 1
ATOM 2022 O O . GLU A 1 254 ? -5.874 -4.421 -12.012 1.00 95.19 254 GLU A O 1
ATOM 2027 N N . ARG A 1 255 ? -3.931 -3.408 -12.529 1.00 97.88 255 ARG A N 1
ATOM 2028 C CA . ARG A 1 255 ? -3.112 -4.606 -12.310 1.00 97.88 255 ARG A CA 1
ATOM 2029 C C . ARG A 1 255 ? -3.192 -5.083 -10.862 1.00 97.88 255 ARG A C 1
ATOM 2031 O O . ARG A 1 255 ? -3.268 -6.285 -10.624 1.00 97.88 255 ARG A O 1
ATOM 2038 N N . PHE A 1 256 ? -3.215 -4.156 -9.903 1.00 97.31 256 PHE A N 1
ATOM 2039 C CA . PHE A 1 256 ? -3.392 -4.487 -8.492 1.00 97.31 256 PHE A CA 1
ATOM 2040 C C . PHE A 1 256 ? -4.746 -5.144 -8.236 1.00 97.31 256 PHE A C 1
ATOM 2042 O O . PHE A 1 256 ? -4.800 -6.144 -7.533 1.00 97.31 256 PHE A O 1
ATOM 2049 N N . ARG A 1 257 ? -5.833 -4.629 -8.827 1.00 95.38 257 ARG A N 1
ATOM 2050 C CA . ARG A 1 257 ? -7.173 -5.220 -8.696 1.00 95.38 257 ARG A CA 1
ATOM 2051 C C . ARG A 1 257 ? -7.223 -6.662 -9.198 1.00 95.38 257 ARG A C 1
ATOM 2053 O O . ARG A 1 257 ? -7.773 -7.510 -8.501 1.00 95.38 257 ARG A O 1
ATOM 2060 N N . ALA A 1 258 ? -6.629 -6.939 -10.358 1.00 96.19 258 ALA A N 1
ATOM 2061 C CA . ALA A 1 258 ? -6.536 -8.300 -10.888 1.00 96.19 258 ALA A CA 1
ATOM 2062 C C . ALA A 1 258 ? -5.734 -9.212 -9.943 1.00 96.19 258 ALA A C 1
ATOM 2064 O O . ALA A 1 258 ? -6.225 -10.250 -9.507 1.00 96.19 258 ALA A O 1
ATOM 2065 N N . TRP A 1 259 ? -4.548 -8.761 -9.526 1.00 97.19 259 TRP A N 1
ATOM 2066 C CA . TRP A 1 259 ? -3.705 -9.500 -8.585 1.00 97.19 259 TRP A CA 1
ATOM 2067 C C . TRP A 1 259 ? -4.381 -9.735 -7.226 1.00 97.19 259 TRP A C 1
ATOM 2069 O O . TRP A 1 259 ? -4.227 -10.804 -6.640 1.00 97.19 259 TRP A O 1
ATOM 2079 N N . LEU A 1 260 ? -5.147 -8.765 -6.721 1.00 96.44 260 LEU A N 1
ATOM 2080 C CA . LEU A 1 260 ? -5.898 -8.877 -5.472 1.00 96.44 260 LEU A CA 1
ATOM 2081 C C . LEU A 1 260 ? -6.982 -9.955 -5.570 1.00 96.44 260 LEU A C 1
ATOM 2083 O O . LEU A 1 260 ? -7.139 -10.734 -4.632 1.00 96.44 260 LEU A O 1
ATOM 2087 N N . ALA A 1 261 ? -7.708 -10.010 -6.690 1.00 95.12 261 ALA A N 1
ATOM 2088 C CA . ALA A 1 261 ? -8.740 -11.018 -6.928 1.00 95.12 261 ALA A CA 1
ATOM 2089 C C . ALA A 1 261 ? -8.165 -12.442 -6.944 1.00 95.12 261 ALA A C 1
ATOM 2091 O O . ALA A 1 261 ? -8.783 -13.352 -6.399 1.00 95.12 261 ALA A O 1
ATOM 2092 N N . GLU A 1 262 ? -6.968 -12.615 -7.503 1.00 95.81 262 GLU A N 1
ATOM 2093 C CA . GLU A 1 262 ? -6.262 -13.900 -7.524 1.00 95.81 262 GLU A CA 1
ATOM 2094 C C . GLU A 1 262 ? -5.650 -14.256 -6.161 1.00 95.81 262 GLU A C 1
ATOM 2096 O O . GLU A 1 262 ? -5.749 -15.391 -5.702 1.00 95.81 262 GLU A O 1
ATOM 2101 N N . THR A 1 263 ? -5.017 -13.286 -5.497 1.00 95.38 263 THR A N 1
ATOM 2102 C CA . THR A 1 263 ? -4.193 -13.535 -4.302 1.00 95.38 263 THR A CA 1
ATOM 2103 C C . THR A 1 263 ? -5.016 -13.590 -3.018 1.00 95.38 263 THR A C 1
ATOM 2105 O O . THR A 1 263 ? -4.693 -14.348 -2.105 1.00 95.38 263 THR A O 1
ATOM 2108 N N . ALA A 1 264 ? -6.069 -12.780 -2.919 1.00 95.12 264 ALA A N 1
ATOM 2109 C CA . ALA A 1 264 ? -6.921 -12.691 -1.738 1.00 95.12 264 ALA A CA 1
ATOM 2110 C C . ALA A 1 264 ? -8.389 -12.463 -2.150 1.00 95.12 264 ALA A C 1
ATOM 2112 O O . ALA A 1 264 ? -8.948 -11.390 -1.892 1.00 95.12 264 ALA A O 1
ATOM 2113 N N . PRO A 1 265 ? -9.052 -13.468 -2.758 1.00 93.81 265 PRO A N 1
ATOM 2114 C CA . PRO A 1 265 ? -10.404 -13.330 -3.305 1.00 93.81 265 PRO A CA 1
ATOM 2115 C C . PRO A 1 265 ? -11.432 -12.883 -2.260 1.00 93.81 265 PRO A C 1
ATOM 2117 O O . PRO A 1 265 ? -12.331 -12.111 -2.576 1.00 93.81 265 PRO A O 1
ATOM 2120 N N . ALA A 1 266 ? -11.279 -13.288 -0.994 1.00 92.62 266 ALA A N 1
ATOM 2121 C CA . ALA A 1 266 ? -12.157 -12.840 0.088 1.00 92.62 266 ALA A CA 1
ATOM 2122 C C . ALA A 1 266 ? -12.012 -11.333 0.380 1.00 92.62 266 ALA A C 1
ATOM 2124 O O . ALA A 1 266 ? -13.002 -10.653 0.653 1.00 92.62 266 ALA A O 1
ATOM 2125 N N . VAL A 1 267 ? -10.791 -10.791 0.297 1.00 93.19 267 VAL A N 1
ATOM 2126 C CA . VAL A 1 267 ? -10.538 -9.348 0.444 1.00 93.19 267 VAL A CA 1
ATOM 2127 C C . VAL A 1 267 ? -11.036 -8.597 -0.784 1.00 93.19 267 VAL A C 1
ATOM 2129 O O . VAL A 1 267 ? -11.664 -7.550 -0.637 1.00 93.19 267 VAL A O 1
ATOM 2132 N N . ALA A 1 268 ? -10.803 -9.151 -1.976 1.00 91.81 268 ALA A N 1
ATOM 2133 C CA . ALA A 1 268 ? -11.282 -8.601 -3.236 1.00 91.81 268 ALA A CA 1
ATOM 2134 C C . ALA A 1 268 ? -12.810 -8.505 -3.265 1.00 91.81 268 ALA A C 1
ATOM 2136 O O . ALA A 1 268 ? -13.326 -7.442 -3.569 1.00 91.81 268 ALA A O 1
ATOM 2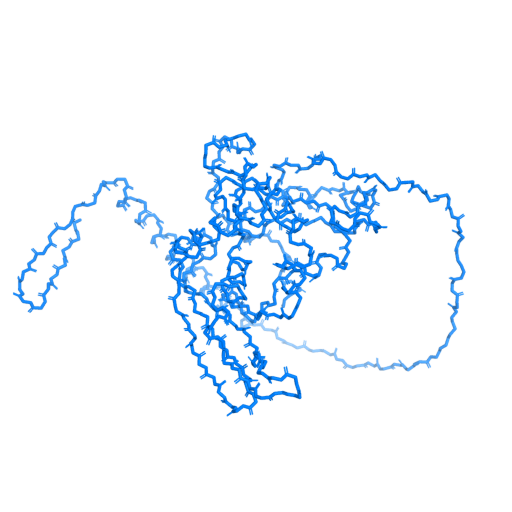137 N N . ALA A 1 269 ? -13.520 -9.567 -2.874 1.00 89.19 269 ALA A N 1
ATOM 2138 C CA . ALA A 1 269 ? -14.980 -9.601 -2.794 1.00 89.19 269 ALA A CA 1
ATOM 2139 C C . ALA A 1 269 ? -15.531 -8.671 -1.703 1.00 89.19 269 ALA A C 1
ATOM 2141 O O . ALA A 1 269 ? -16.629 -8.132 -1.823 1.00 89.19 269 ALA A O 1
ATOM 2142 N N . ALA A 1 270 ? -14.772 -8.465 -0.622 1.00 86.06 270 ALA A N 1
ATOM 2143 C CA . ALA A 1 270 ? -15.133 -7.493 0.400 1.00 86.06 270 ALA A CA 1
ATOM 2144 C C . ALA A 1 270 ? -14.877 -6.035 -0.038 1.00 86.06 270 ALA A C 1
ATOM 2146 O O . ALA A 1 270 ? -15.426 -5.112 0.575 1.00 86.06 270 ALA A O 1
ATOM 2147 N N . ALA A 1 271 ? -14.050 -5.821 -1.057 1.00 80.38 271 ALA A N 1
ATOM 2148 C CA . ALA A 1 271 ? -13.785 -4.537 -1.686 1.00 80.38 271 ALA A CA 1
ATOM 2149 C C . ALA A 1 271 ? -14.673 -4.354 -2.927 1.00 80.38 271 ALA A C 1
ATOM 2151 O O . ALA A 1 271 ? -15.126 -5.319 -3.530 1.00 80.38 271 ALA A O 1
ATOM 2152 N N . GLY A 1 272 ? -14.958 -3.117 -3.325 1.00 66.25 272 GLY A N 1
ATOM 2153 C CA . GLY A 1 272 ? -15.757 -2.899 -4.529 1.00 66.25 272 GLY A CA 1
ATOM 2154 C C . GLY A 1 272 ? -16.307 -1.484 -4.659 1.00 66.25 272 GLY A C 1
ATOM 2155 O O . GLY A 1 272 ? -16.660 -0.882 -3.642 1.00 66.25 272 GLY A O 1
ATOM 2156 N N . PRO A 1 273 ? -16.408 -0.963 -5.897 1.00 53.88 273 PRO A N 1
ATOM 2157 C CA . PRO A 1 273 ? -16.931 0.376 -6.168 1.00 53.88 273 PRO A CA 1
ATOM 2158 C C . PRO A 1 273 ? -18.406 0.527 -5.777 1.00 53.88 273 PRO A C 1
ATOM 2160 O O . PRO A 1 273 ? -18.809 1.613 -5.368 1.00 53.88 273 PRO A O 1
ATOM 2163 N N . ASP A 1 274 ? -19.176 -0.563 -5.831 1.00 46.09 274 ASP A N 1
ATOM 2164 C CA . ASP A 1 274 ? -20.607 -0.582 -5.498 1.00 46.09 274 ASP A CA 1
ATOM 2165 C C . ASP A 1 274 ? -20.866 -0.760 -3.994 1.00 46.09 274 ASP A C 1
ATOM 2167 O O . ASP A 1 274 ? -22.001 -0.665 -3.526 1.00 46.09 274 ASP A O 1
ATOM 2171 N N . ARG A 1 275 ? -19.812 -0.996 -3.201 1.00 57.56 275 ARG A N 1
ATOM 2172 C CA . ARG A 1 275 ? -19.929 -1.190 -1.758 1.00 57.56 275 ARG A CA 1
ATOM 2173 C C . ARG A 1 275 ? -19.826 0.154 -1.041 1.00 57.56 275 ARG A C 1
ATOM 2175 O O . ARG A 1 275 ? -18.758 0.560 -0.582 1.00 57.56 275 ARG A O 1
ATOM 2182 N N . LEU A 1 276 ? -20.961 0.844 -0.957 1.00 52.22 276 LEU A N 1
ATOM 2183 C CA . LEU A 1 276 ? -21.091 2.131 -0.265 1.00 52.22 276 LEU A CA 1
ATOM 2184 C C . LEU A 1 276 ? -21.211 1.990 1.265 1.00 52.22 276 LEU A C 1
ATOM 2186 O O . LEU A 1 276 ? -21.172 2.998 1.971 1.00 52.22 276 LEU A O 1
ATOM 2190 N N . ASP A 1 277 ? -21.313 0.762 1.791 1.00 51.69 277 ASP A N 1
ATOM 2191 C CA . ASP A 1 277 ? -21.411 0.499 3.230 1.00 51.69 277 ASP A CA 1
ATOM 2192 C C . ASP A 1 277 ? -20.201 1.084 3.985 1.00 51.69 277 ASP A C 1
ATOM 2194 O O . ASP A 1 277 ? -19.056 0.621 3.869 1.00 51.69 277 ASP A O 1
ATOM 2198 N N . GLY A 1 278 ? -20.465 2.125 4.779 1.00 51.03 278 GLY A N 1
ATOM 2199 C CA . GLY A 1 278 ? -19.459 2.813 5.590 1.00 51.03 278 GLY A CA 1
ATOM 2200 C C . GLY A 1 278 ? -18.693 3.932 4.876 1.00 51.03 278 GLY A C 1
ATOM 2201 O O . GLY A 1 278 ? -17.738 4.457 5.452 1.00 51.03 278 GLY A O 1
ATOM 2202 N N . LEU A 1 279 ? -19.085 4.333 3.659 1.00 51.00 279 LEU A N 1
ATOM 2203 C CA . LEU A 1 279 ? -18.657 5.622 3.113 1.00 51.00 279 LEU A CA 1
ATOM 2204 C C . LEU A 1 279 ? -19.413 6.742 3.844 1.00 51.00 279 LEU A C 1
ATOM 2206 O O . LEU A 1 279 ? -20.643 6.705 3.903 1.00 51.00 279 LEU A O 1
ATOM 2210 N N . PRO A 1 280 ? -18.726 7.745 4.415 1.00 48.69 280 PRO A N 1
ATOM 2211 C CA . PRO A 1 280 ? -19.430 8.873 4.999 1.00 48.69 280 PRO A CA 1
ATOM 2212 C C . PRO A 1 280 ? -20.225 9.598 3.914 1.00 48.69 280 PRO A C 1
ATOM 2214 O O . PRO A 1 280 ? -19.720 9.833 2.817 1.00 48.69 280 PRO A O 1
ATOM 2217 N N . ALA A 1 281 ? -21.451 10.001 4.255 1.00 42.97 281 ALA A N 1
ATOM 2218 C CA . ALA A 1 281 ? -22.374 10.711 3.365 1.00 42.97 281 ALA A CA 1
ATOM 2219 C C . ALA A 1 281 ? -21.789 12.007 2.761 1.00 42.97 281 ALA A C 1
ATOM 2221 O O . ALA A 1 281 ? -22.329 12.549 1.801 1.00 42.97 281 ALA A O 1
ATOM 2222 N N . GLN A 1 282 ? -20.673 12.502 3.304 1.00 38.62 282 GLN A N 1
ATOM 2223 C CA . GLN A 1 282 ? -19.903 13.613 2.763 1.00 38.62 282 GLN A CA 1
ATOM 2224 C C . GLN A 1 282 ? -18.506 13.137 2.352 1.00 38.62 282 GLN A C 1
ATOM 2226 O O . GLN A 1 282 ? -17.651 12.841 3.190 1.00 38.62 282 GLN A O 1
ATOM 2231 N N . PHE A 1 283 ? -18.254 13.120 1.043 1.00 39.81 283 PHE A N 1
ATOM 2232 C CA . PHE A 1 283 ? -16.904 13.017 0.500 1.00 39.81 283 PHE A CA 1
ATOM 2233 C C . PHE A 1 283 ? -16.122 14.273 0.886 1.00 39.81 283 PHE A C 1
ATOM 2235 O O . PHE A 1 283 ? -16.403 15.363 0.388 1.00 39.81 283 PHE A O 1
ATOM 2242 N N . ARG A 1 284 ? -15.126 14.139 1.766 1.00 47.25 284 ARG A N 1
ATOM 2243 C CA . ARG A 1 284 ? -14.214 15.249 2.043 1.00 47.25 284 ARG A CA 1
ATOM 2244 C C . ARG A 1 284 ? -13.171 15.327 0.921 1.00 47.25 284 ARG A C 1
ATOM 2246 O O . ARG A 1 284 ? -12.552 14.303 0.613 1.00 47.25 284 ARG A O 1
ATOM 2253 N N . PRO A 1 285 ? -12.932 16.509 0.327 1.00 40.16 285 PRO A N 1
ATOM 2254 C CA . PRO A 1 285 ? -11.721 16.742 -0.445 1.00 40.16 285 PRO A CA 1
ATOM 2255 C C . PRO A 1 285 ? -10.521 16.434 0.448 1.00 40.16 285 PRO A C 1
ATOM 2257 O O . PRO A 1 285 ? -10.568 16.683 1.656 1.00 40.16 285 PRO A O 1
ATOM 2260 N N . VAL A 1 286 ? -9.462 15.881 -0.133 1.00 41.25 286 VAL A N 1
ATOM 2261 C CA . VAL A 1 286 ? -8.228 15.596 0.593 1.00 41.25 286 VAL A CA 1
ATOM 2262 C C . VAL A 1 286 ? -7.643 16.921 1.089 1.00 41.25 286 VAL A C 1
ATOM 2264 O O . VAL A 1 286 ? -7.034 17.671 0.331 1.00 41.25 286 VAL A O 1
ATOM 2267 N N . ILE A 1 287 ? -7.899 17.249 2.354 1.00 36.81 287 ILE A N 1
ATOM 2268 C CA . ILE A 1 287 ? -7.343 18.421 3.023 1.00 36.81 287 ILE A CA 1
ATOM 2269 C C . ILE A 1 287 ? -6.032 17.966 3.647 1.00 36.81 287 ILE A C 1
ATOM 2271 O O . ILE A 1 287 ? -6.034 17.137 4.556 1.00 36.81 287 ILE A O 1
ATOM 2275 N N . ALA A 1 288 ? -4.925 18.501 3.129 1.00 37.31 288 ALA A N 1
ATOM 2276 C CA . ALA A 1 288 ? -3.628 18.406 3.779 1.00 37.31 288 ALA A CA 1
ATOM 2277 C C . ALA A 1 288 ? -3.768 18.934 5.212 1.00 37.31 288 ALA A C 1
ATOM 2279 O O . ALA A 1 288 ? -4.285 20.035 5.414 1.00 37.31 288 ALA A O 1
ATOM 2280 N N . ASP A 1 289 ? -3.350 18.136 6.192 1.00 35.91 289 ASP A N 1
ATOM 2281 C CA . ASP A 1 289 ? -3.302 18.558 7.585 1.00 35.91 289 ASP A CA 1
ATOM 2282 C C . ASP A 1 289 ? -2.269 19.682 7.703 1.00 35.91 289 ASP A C 1
ATOM 2284 O O . ASP A 1 289 ? -1.061 19.459 7.710 1.00 35.91 289 ASP A O 1
ATOM 2288 N N . THR A 1 290 ? -2.747 20.923 7.685 1.00 39.66 290 THR A N 1
ATOM 2289 C CA . THR A 1 290 ? -1.931 22.126 7.864 1.00 39.66 290 THR A CA 1
ATOM 2290 C C . THR A 1 290 ? -1.914 22.576 9.323 1.00 39.66 290 THR A C 1
ATOM 2292 O O . THR A 1 290 ? -1.456 23.680 9.615 1.00 39.66 290 THR A O 1
ATOM 2295 N N . SER A 1 291 ? -2.401 21.743 10.252 1.00 41.69 291 SER A N 1
ATOM 2296 C CA . SER A 1 291 ? -2.605 22.123 11.649 1.00 41.69 291 SER A CA 1
ATOM 2297 C C . SER A 1 291 ? -2.177 21.036 12.641 1.00 41.69 291 SER A C 1
ATOM 2299 O O . SER A 1 291 ? -2.989 20.217 13.070 1.00 41.69 291 SER A O 1
ATOM 2301 N N . GLY A 1 292 ? -0.925 21.117 13.097 1.00 32.31 292 GLY A N 1
ATOM 2302 C CA . GLY A 1 292 ? -0.526 20.592 14.406 1.00 32.31 292 GLY A CA 1
ATOM 2303 C C . GLY A 1 292 ? 0.678 19.660 14.370 1.00 32.31 292 GLY A C 1
ATOM 2304 O O . GLY A 1 292 ? 0.544 18.522 13.945 1.00 32.31 292 GLY A O 1
ATOM 2305 N N . GLU A 1 293 ? 1.826 20.167 14.836 1.00 34.53 293 GLU A N 1
ATOM 2306 C CA . GLU A 1 293 ? 2.927 19.486 15.560 1.00 34.53 293 GLU A CA 1
ATOM 2307 C C . GLU A 1 293 ? 3.488 18.127 15.073 1.00 34.53 293 GLU A C 1
ATOM 2309 O O . GLU A 1 293 ? 4.411 17.594 15.681 1.00 34.53 293 GLU A O 1
ATOM 2314 N N . GLY A 1 294 ? 3.043 17.576 13.945 1.00 34.53 294 GLY A N 1
ATOM 2315 C CA . GLY A 1 294 ? 3.575 16.344 13.349 1.00 34.53 294 GLY A CA 1
ATOM 2316 C C . GLY A 1 294 ? 4.871 16.536 12.553 1.00 34.53 294 GLY A C 1
ATOM 2317 O O . GLY A 1 294 ? 5.443 15.563 12.072 1.00 34.53 294 GLY A O 1
ATOM 2318 N N . LEU A 1 295 ? 5.342 17.780 12.416 1.00 34.75 295 LEU A N 1
ATOM 2319 C CA . LEU A 1 295 ? 6.603 18.123 11.748 1.00 34.75 295 LEU A CA 1
ATOM 2320 C C . LEU A 1 295 ? 7.839 17.931 12.643 1.00 34.75 295 LEU A C 1
ATOM 2322 O O . LEU A 1 295 ? 8.950 18.076 12.156 1.00 34.75 295 LEU A O 1
ATOM 2326 N N . ALA A 1 296 ? 7.677 17.590 13.927 1.00 28.92 296 ALA A N 1
ATOM 2327 C CA . ALA A 1 296 ? 8.806 17.429 14.851 1.00 28.92 296 ALA A CA 1
ATOM 2328 C C . ALA A 1 296 ? 9.441 16.020 14.853 1.00 28.92 296 ALA A C 1
ATOM 2330 O O . ALA A 1 296 ? 10.318 15.749 15.668 1.00 28.92 296 ALA A O 1
ATOM 2331 N N . LEU A 1 297 ? 9.026 15.113 13.960 1.00 28.69 297 LEU A N 1
ATOM 2332 C CA . LEU A 1 297 ? 9.648 13.788 13.794 1.00 28.69 297 LEU A CA 1
ATOM 2333 C C . LEU A 1 297 ? 9.841 13.403 12.316 1.00 28.69 297 LEU A C 1
ATOM 2335 O O . LEU A 1 297 ? 9.628 12.246 11.934 1.00 28.69 297 LEU A O 1
ATOM 2339 N N . PHE A 1 298 ? 10.259 14.375 11.505 1.00 32.16 298 PHE A N 1
ATOM 2340 C CA . PHE A 1 298 ? 10.843 14.156 10.183 1.00 32.16 298 PHE A CA 1
ATOM 2341 C C . PHE A 1 298 ? 12.113 14.986 10.037 1.00 32.16 298 PHE A C 1
ATOM 2343 O O . PHE A 1 298 ? 12.033 16.210 10.277 1.00 32.16 298 PHE A O 1
#

Secondary structure (DSSP, 8-state):
-EEEEPTTS-EEEE---HHHHHHHHHHHHHHHHHHHHHHHHHHTS-S--------------------------PPBPP-STTTT-BHHHHHTSTTHHHHHTTBBPTTTSSSB--EEEE-TTT-BEEEEE-HHHHHHHS-EEEETTEEEE-THHHIIIIITHHHHHHHHTTSHHHHHTT---HHHHHHHIIIIITGGGS-EEEETTEEEE-SEEEEEEES-TTSGGG-EEEEEEE--TT---EEEEEEEHHHHHHHHHHHHHHH-HHHHHH--TT--TT--SS--------SSSGGGG-

pLDDT: mean 75.62, std 22.07, range [26.42, 98.06]

Foldseek 3Di:
DDWDQDPVRDTDDDDDDPVVVVVVVVVVVVVVVVVVVVVVVVVPPPDDDDDDDDDDDDDDDDDDDDDDDDPPLPQAEDPLPQQLPFPVVLVPDPCSQVVLQSHQAQQPSPHGFRDFDAAPQQRGTQGGHHPVVVVLPDFQDPDPFKGWLDPSVCCCCPVSVQSNLSSQCSHVVCQLLVHGQLRNLLSCCQVPVLVVLFDWDDDPVGTDGFAIKMWGWPDDSLCLQAIWIFIWGQDGVVRDTDTSDTHGSVRSSVVSLVVCCVPPVVSSVSGHNPPCVSPPPDDDRRDDCPDDDPVPPD

Radius of gyration: 24.02 Å; chains: 1; bounding box: 52×58×78 Å

Sequence (298 aa):
MLVEQTRDGTQRTWWLPRAVVRLLDVAEHAETRWLRAARTRQASAVVTEPPSRPRQARDADGRRTTSPEGPTASLRPYNKELEGQLYSVLSRKTGTSRRVAGWACAVCRTAPATVLDHCHEHGYVRAPLCQSCNTQERPDHLYSNDIRVANRYTRLFHTDTDDWLRHWHRCPGCRARTTLPLPHLAAWTAHIACRSLRPTHRAPRGRKPCGVLRVSWTGSQNAPRSCLLTVAVDFCPSGEHRVLARVPYREAAERFRAWLAETAPAVAAAAGPDRLDGLPAQFRPVIADTSGEGLALF